Protein AF-A0A257AEN6-F1 (afdb_monomer)

pLDDT: mean 89.18, std 10.15, range [36.66, 98.56]

Radius of gyration: 21.43 Å; Cα contacts (8 Å, |Δi|>4): 193; chains: 1; bounding box: 44×47×56 Å

Nearest PDB structures (foldseek):
  4lrl-assembly3_C  TM=7.495E-01  e=7.485E-06  Enterococcus faecalis V583
  4lrl-assembly2_B  TM=6.881E-01  e=4.004E-06  Enterococcus faecalis V583
  2o6i-assembly1_A  TM=6.839E-01  e=7.886E-06  Enterococcus faecalis V583
  3irh-assembly2_A  TM=7.123E-01  e=1.399E-05  Enterococcus faecalis V583
  2hek-assembly1_A  TM=7.096E-01  e=9.139E-05  Aquifex aeolicus

Foldseek 3Di:
DCPPPDDPVRVVCLCVLHFLNVCCNDPLLHPVLVVCLVVVCVVVVPDQDDQPVVQLVVQWDRDPSHTDGHPSNPVSSVSSNSSVVVCCVPPVVPPLVLQLVQLQVVLVLVCVVVVVDDPVRVVPDDPVRSLVSQCPDDDSSVVSSVCVVVVVTADDPDDDDPVNDDPVRVVVLVCCVPPNSVVQQVVQCVVCVVVVHHRNNGHDDRDDDDDD

Structure (mmCIF, N/CA/C/O backbone):
data_AF-A0A257AEN6-F1
#
_entry.id   AF-A0A257AEN6-F1
#
loop_
_atom_site.group_PDB
_atom_site.id
_atom_site.type_symbol
_atom_site.label_atom_id
_atom_site.label_alt_id
_atom_site.label_comp_id
_atom_site.label_asym_id
_atom_site.label_entity_id
_atom_site.label_seq_id
_atom_site.pdbx_PDB_ins_code
_atom_site.Cartn_x
_atom_site.Cartn_y
_atom_site.Cartn_z
_atom_site.occupancy
_atom_site.B_iso_or_equiv
_atom_site.auth_seq_id
_atom_site.auth_comp_id
_atom_site.auth_asym_id
_atom_site.auth_atom_id
_atom_site.pdbx_PDB_model_num
ATOM 1 N N . MET A 1 1 ? -21.821 24.662 14.861 1.00 40.53 1 MET A N 1
ATOM 2 C CA . MET A 1 1 ? -20.968 23.807 15.704 1.00 40.53 1 MET A CA 1
ATOM 3 C C . MET A 1 1 ? -19.570 24.357 15.527 1.00 40.53 1 MET A C 1
ATOM 5 O O . MET A 1 1 ? -19.043 24.288 14.426 1.00 40.53 1 MET A O 1
ATOM 9 N N . ASP A 1 2 ? -19.091 25.084 16.527 1.00 36.66 2 ASP A N 1
ATOM 10 C CA . ASP A 1 2 ? -17.807 25.775 16.475 1.00 36.66 2 ASP A CA 1
ATOM 11 C C . ASP A 1 2 ? -16.702 24.713 16.589 1.00 36.66 2 ASP A C 1
ATOM 13 O O . ASP A 1 2 ? -16.485 24.153 17.659 1.00 36.66 2 ASP A O 1
ATOM 17 N N . LEU A 1 3 ? -16.074 24.342 15.470 1.00 47.28 3 LEU A N 1
ATOM 18 C CA . LEU A 1 3 ? -14.933 23.409 15.453 1.00 47.28 3 LEU A CA 1
ATOM 19 C C . LEU A 1 3 ? -13.620 24.109 15.883 1.00 47.28 3 LEU A C 1
ATOM 21 O O . LEU A 1 3 ? -12.541 23.540 15.748 1.00 47.28 3 LEU A O 1
ATOM 25 N N . GLY A 1 4 ? -13.699 25.341 16.401 1.00 52.12 4 GLY A N 1
ATOM 26 C CA . GLY A 1 4 ? -12.591 26.277 16.628 1.00 52.12 4 GLY A CA 1
ATOM 27 C C . GLY A 1 4 ? -11.613 25.981 17.774 1.00 52.12 4 GLY A C 1
ATOM 28 O O . GLY A 1 4 ? -10.922 26.902 18.197 1.00 52.12 4 GLY A O 1
ATOM 29 N N . ASN A 1 5 ? -11.514 24.744 18.272 1.00 70.94 5 ASN A N 1
ATOM 30 C CA . ASN A 1 5 ? -10.696 24.413 19.454 1.00 70.94 5 ASN A CA 1
ATOM 31 C C . ASN A 1 5 ? -9.411 23.617 19.177 1.00 70.94 5 ASN A C 1
ATOM 33 O O . ASN A 1 5 ? -8.694 23.317 20.126 1.00 70.94 5 ASN A O 1
ATOM 37 N N . PHE A 1 6 ? -9.098 23.273 17.925 1.00 81.12 6 PHE A N 1
ATOM 38 C CA . PHE A 1 6 ? -7.861 22.557 17.598 1.00 81.12 6 PHE A CA 1
ATOM 39 C C . PHE A 1 6 ? -6.956 23.399 16.701 1.00 81.12 6 PHE A C 1
ATOM 41 O O . PHE A 1 6 ? -7.355 23.869 15.636 1.00 81.12 6 PHE A O 1
ATOM 48 N N . SER A 1 7 ? -5.702 23.555 17.108 1.00 89.12 7 SER A N 1
ATOM 49 C CA . SER A 1 7 ? -4.629 24.061 16.261 1.00 89.12 7 SER A CA 1
ATOM 50 C C . SER A 1 7 ? -4.213 23.018 15.219 1.00 89.12 7 SER A C 1
ATOM 52 O O . SER A 1 7 ? -4.341 21.811 15.430 1.00 89.12 7 SER A O 1
ATOM 54 N N . ASN A 1 8 ? -3.602 23.463 14.114 1.00 90.19 8 ASN A N 1
ATOM 55 C CA . ASN A 1 8 ? -3.044 22.555 13.100 1.00 90.19 8 ASN A CA 1
ATOM 56 C C . ASN A 1 8 ? -2.091 21.511 13.706 1.00 90.19 8 ASN A C 1
ATOM 58 O O . ASN A 1 8 ? -2.043 20.375 13.245 1.00 90.19 8 ASN A O 1
ATOM 62 N N . ARG A 1 9 ? -1.333 21.883 14.747 1.00 90.00 9 ARG A N 1
ATOM 63 C CA . ARG A 1 9 ? -0.418 20.959 15.432 1.00 90.00 9 ARG A CA 1
ATOM 64 C C . ARG A 1 9 ? -1.170 19.868 16.186 1.00 90.00 9 ARG A C 1
ATOM 66 O O . ARG A 1 9 ? -0.760 18.715 16.112 1.00 90.00 9 ARG A O 1
ATOM 73 N N . GLU A 1 10 ? -2.256 20.217 16.868 1.00 88.31 10 GLU A N 1
ATOM 74 C CA . GLU A 1 10 ? -3.086 19.245 17.587 1.00 88.31 10 GLU A CA 1
ATOM 75 C C . GLU A 1 10 ? -3.774 18.288 16.617 1.00 88.31 10 GLU A C 1
ATOM 77 O O . GLU A 1 10 ? -3.727 17.080 16.831 1.00 88.31 10 GLU A O 1
ATOM 82 N N . VAL A 1 11 ? -4.310 18.795 15.502 1.00 89.69 11 VAL A N 1
ATOM 83 C CA . VAL A 1 11 ? -4.891 17.943 14.452 1.00 89.69 11 VAL A CA 1
ATOM 84 C C . VAL A 1 11 ? -3.852 16.960 13.912 1.00 89.69 11 VAL A C 1
ATOM 86 O O . VAL A 1 11 ? -4.116 15.762 13.848 1.00 89.69 11 VAL A O 1
ATOM 89 N N . ILE A 1 12 ? -2.649 17.437 13.572 1.00 90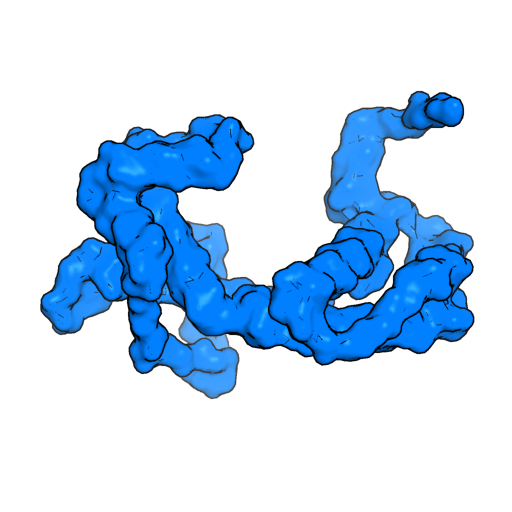.88 12 ILE A N 1
ATOM 90 C CA . ILE A 1 12 ? -1.567 16.576 13.069 1.00 90.88 12 ILE A CA 1
ATOM 91 C C . ILE A 1 12 ? -1.173 15.514 14.104 1.00 90.88 12 ILE A C 1
ATOM 93 O O . ILE A 1 12 ? -0.955 14.363 13.732 1.00 90.88 12 ILE A O 1
ATOM 97 N N . SER A 1 13 ? -1.091 15.878 15.385 1.00 89.88 13 SER A N 1
ATOM 98 C CA . SER A 1 13 ? -0.762 14.946 16.471 1.00 89.88 13 SER A CA 1
ATOM 99 C C . SER A 1 13 ? -1.829 13.849 16.600 1.00 89.88 13 SER A C 1
ATOM 101 O O . SER A 1 13 ? -1.506 12.661 16.573 1.00 89.88 13 SER A O 1
ATOM 103 N N . ILE A 1 14 ? -3.112 14.222 16.598 1.00 89.25 14 ILE A N 1
ATOM 104 C CA . ILE A 1 14 ? -4.232 13.270 16.661 1.00 89.25 14 ILE A CA 1
ATOM 105 C C . ILE A 1 14 ? -4.228 12.329 15.445 1.00 89.25 14 ILE A C 1
ATOM 107 O O . ILE A 1 14 ? -4.340 11.116 15.614 1.00 89.25 14 ILE A O 1
ATOM 111 N N . VAL A 1 15 ? -4.034 12.855 14.228 1.00 88.62 15 VAL A N 1
ATOM 112 C CA . VAL A 1 15 ? -3.951 12.047 12.991 1.00 88.62 15 VAL A CA 1
ATOM 113 C C . VAL A 1 15 ? -2.778 11.064 13.032 1.00 88.62 15 VAL A C 1
ATOM 115 O O . VAL A 1 15 ? -2.891 9.944 12.541 1.00 88.62 15 VAL A O 1
ATOM 118 N N . ARG A 1 16 ? -1.662 11.436 13.667 1.00 87.81 16 ARG A N 1
ATOM 119 C CA . ARG A 1 16 ? -0.517 10.537 13.894 1.00 87.81 16 ARG A CA 1
ATOM 120 C C . ARG A 1 16 ? -0.763 9.483 14.975 1.00 87.81 16 ARG A C 1
ATOM 122 O O . ARG A 1 16 ? 0.110 8.655 15.222 1.00 87.81 16 ARG A O 1
ATOM 129 N N . GLY A 1 17 ? -1.933 9.480 15.611 1.00 87.25 17 GLY A N 1
ATOM 130 C CA . GLY A 1 17 ? -2.267 8.538 16.675 1.00 87.25 17 GLY A CA 1
ATOM 131 C C . GLY A 1 17 ? -1.741 8.929 18.053 1.00 87.25 17 GLY A C 1
ATOM 132 O O . GLY A 1 17 ? -1.687 8.081 18.952 1.00 87.25 17 GLY A O 1
ATOM 133 N N . GLU A 1 18 ? -1.325 10.183 18.215 1.00 86.94 18 GLU A N 1
ATOM 134 C CA . GLU A 1 18 ? -0.783 10.734 19.453 1.00 86.94 18 GLU A CA 1
ATOM 135 C C . GLU A 1 18 ? -1.881 11.407 20.296 1.00 86.94 18 GLU A C 1
ATOM 137 O O . GLU A 1 18 ? -2.964 11.753 19.816 1.00 86.94 18 GLU A O 1
ATOM 142 N N . GLY A 1 19 ? -1.593 11.604 21.584 1.00 83.19 19 GLY A N 1
ATOM 143 C CA . GLY A 1 19 ? -2.529 12.214 22.528 1.00 83.19 19 GLY A CA 1
ATOM 144 C C . GLY A 1 19 ? -3.703 11.307 22.911 1.00 83.19 19 GLY A C 1
ATOM 145 O O . GLY A 1 19 ? -3.756 10.127 22.561 1.00 83.19 19 GLY A O 1
ATOM 146 N N . GLU A 1 20 ? -4.645 11.869 23.669 1.00 82.06 20 GLU A N 1
ATOM 147 C CA . GLU A 1 20 ? -5.778 11.118 24.229 1.00 82.06 20 GLU A CA 1
ATOM 148 C C . GLU A 1 20 ? -6.723 10.601 23.134 1.00 82.06 20 GLU A C 1
ATOM 150 O O . GLU A 1 20 ? -7.181 9.462 23.192 1.00 82.06 20 GLU A O 1
ATOM 155 N N . LEU A 1 21 ? -6.968 11.416 22.102 1.00 83.62 21 LEU A N 1
ATOM 156 C CA . LEU A 1 21 ? -7.904 11.110 21.015 1.00 83.62 21 LEU A CA 1
ATOM 157 C C . LEU A 1 21 ? -7.258 10.374 19.837 1.00 83.62 21 LEU A C 1
ATOM 159 O O . LEU A 1 21 ? -7.970 9.776 19.033 1.00 83.62 21 LEU A O 1
ATOM 163 N N . GLY A 1 22 ? -5.926 10.367 19.728 1.00 86.50 22 GLY A N 1
ATOM 164 C CA . GLY A 1 22 ? -5.238 9.742 18.598 1.00 86.50 22 GLY A CA 1
ATOM 165 C C . GLY A 1 22 ? -5.526 8.246 18.467 1.00 86.50 22 GLY A C 1
ATOM 166 O O . GLY A 1 22 ? -5.576 7.720 17.358 1.00 86.50 22 GLY A O 1
ATOM 167 N N . LYS A 1 23 ? -5.817 7.556 19.577 1.00 87.88 23 LYS A N 1
ATOM 168 C CA . LYS A 1 23 ? -6.176 6.127 19.568 1.00 87.88 23 LYS A CA 1
ATOM 169 C C . LYS A 1 23 ? -7.520 5.817 18.912 1.00 87.88 23 LYS A C 1
ATOM 171 O O . LYS A 1 23 ? -7.724 4.675 18.513 1.00 87.88 23 LYS A O 1
ATOM 176 N N . ILE A 1 24 ? -8.386 6.817 18.741 1.00 86.62 24 ILE A N 1
ATOM 177 C CA . ILE A 1 24 ? -9.613 6.680 17.946 1.00 86.62 24 ILE A CA 1
ATOM 178 C C . ILE A 1 24 ? -9.268 6.496 16.463 1.00 86.62 24 ILE A C 1
ATOM 180 O O . ILE A 1 24 ? -9.962 5.755 15.777 1.00 86.62 24 ILE A O 1
ATOM 184 N N . ILE A 1 25 ? -8.198 7.145 15.983 1.00 87.69 25 ILE A N 1
ATOM 185 C CA . ILE A 1 25 ? -7.762 7.118 14.577 1.00 87.69 25 ILE A CA 1
ATOM 186 C C . ILE A 1 25 ? -6.719 6.026 14.324 1.00 87.69 25 ILE A C 1
ATOM 188 O O . ILE A 1 25 ? -6.736 5.413 13.267 1.00 87.69 25 ILE A O 1
ATOM 192 N N . SER A 1 26 ? -5.817 5.785 15.280 1.00 86.44 26 SER A N 1
ATOM 193 C CA . SER A 1 26 ? -4.704 4.842 15.133 1.00 86.44 26 SER A CA 1
ATOM 194 C C . SER A 1 26 ? -4.542 3.962 16.375 1.00 86.44 26 SER A C 1
ATOM 196 O O . SER A 1 26 ? -3.880 4.311 17.363 1.00 86.44 26 SER A O 1
ATOM 198 N N . SER A 1 27 ? -5.183 2.796 16.333 1.00 86.25 27 SER A N 1
ATOM 199 C CA . SER A 1 27 ? -5.085 1.725 17.331 1.00 86.25 27 SER A CA 1
ATOM 200 C C . SER A 1 27 ? -5.637 0.406 16.773 1.00 86.25 27 SER A C 1
ATOM 202 O O . SER A 1 27 ? -6.394 0.422 15.807 1.00 86.25 27 SER A O 1
ATOM 204 N N . PRO A 1 28 ? -5.345 -0.768 17.362 1.00 84.12 28 PRO A N 1
ATOM 205 C CA . PRO A 1 28 ? -5.880 -2.039 16.855 1.00 84.12 28 PRO A CA 1
ATOM 206 C C . PRO A 1 28 ? -7.408 -2.066 16.648 1.00 84.12 28 PRO A C 1
ATOM 208 O O . PRO A 1 28 ? -7.886 -2.843 15.822 1.00 84.12 28 PRO A O 1
ATOM 211 N N . LEU A 1 29 ? -8.145 -1.207 17.365 1.00 86.81 29 LEU A N 1
ATOM 212 C CA . LEU A 1 29 ? -9.579 -0.963 17.235 1.00 86.81 29 LEU A CA 1
ATOM 213 C C . LEU A 1 29 ? -9.816 0.535 16.957 1.00 86.81 29 LEU A C 1
ATOM 215 O O . LEU A 1 29 ? -10.232 1.272 17.848 1.00 86.81 29 LEU A O 1
ATOM 219 N N . ASP A 1 30 ? -9.510 0.994 15.745 1.00 89.44 30 ASP A N 1
ATOM 220 C CA . ASP A 1 30 ? -9.729 2.381 15.315 1.00 89.44 30 ASP A CA 1
ATOM 221 C C . ASP A 1 30 ? -10.823 2.506 14.248 1.00 89.44 30 ASP A C 1
ATOM 223 O O . ASP A 1 30 ? -11.284 1.521 13.662 1.00 89.44 30 ASP A O 1
ATOM 227 N N . VAL A 1 31 ? -11.274 3.743 14.033 1.00 88.62 31 VAL A N 1
ATOM 228 C CA . VAL A 1 31 ? -12.355 4.049 13.088 1.00 88.62 31 VAL A CA 1
ATOM 229 C C . VAL A 1 31 ? -11.928 3.909 11.627 1.00 88.62 31 VAL A C 1
ATOM 231 O O . VAL A 1 31 ? -12.774 3.616 10.789 1.00 88.62 31 VAL A O 1
ATOM 234 N N . ASP A 1 32 ? -10.636 4.073 11.329 1.00 90.38 32 ASP A N 1
ATOM 235 C CA . ASP A 1 32 ? -10.079 3.894 9.983 1.00 90.38 32 ASP A CA 1
ATOM 236 C C . ASP A 1 32 ? -10.215 2.430 9.539 1.00 90.38 32 ASP A C 1
ATOM 238 O O . ASP A 1 32 ? -10.842 2.125 8.523 1.00 90.38 32 ASP A O 1
ATOM 242 N N . ARG A 1 33 ? -9.748 1.496 10.378 1.00 89.06 33 ARG A N 1
ATOM 243 C CA . ARG A 1 33 ? -9.897 0.048 10.163 1.00 89.06 33 ARG A CA 1
ATOM 244 C C . ARG A 1 33 ? -11.346 -0.380 10.115 1.00 89.06 33 ARG A C 1
ATOM 246 O O . ARG A 1 33 ? -11.714 -1.211 9.289 1.00 89.06 33 ARG A O 1
ATOM 253 N N . ALA A 1 34 ? -12.163 0.169 11.002 1.00 90.44 34 ALA A N 1
ATOM 254 C CA . ALA A 1 34 ? -13.584 -0.123 11.039 1.00 90.44 34 ALA A CA 1
ATOM 255 C C . ALA A 1 34 ? -14.291 0.263 9.726 1.00 90.44 34 ALA A C 1
ATOM 257 O O . ALA A 1 34 ? -15.080 -0.535 9.216 1.00 90.44 34 ALA A O 1
ATOM 258 N N . ASP A 1 35 ? -13.972 1.429 9.151 1.00 92.31 35 ASP A N 1
ATOM 259 C CA . ASP A 1 35 ? -14.519 1.860 7.861 1.00 92.31 35 ASP A CA 1
ATOM 260 C C . ASP A 1 35 ? -14.005 0.992 6.712 1.00 92.31 35 ASP A C 1
ATOM 262 O O . ASP A 1 35 ? -14.813 0.372 6.011 1.00 92.31 35 ASP A O 1
ATOM 266 N N . TYR A 1 36 ? -12.680 0.902 6.531 1.00 91.88 36 TYR A N 1
ATOM 267 C CA . TYR A 1 36 ? -12.148 0.247 5.339 1.00 91.88 36 TYR A CA 1
ATOM 268 C C . TYR A 1 36 ? -12.461 -1.252 5.328 1.00 91.88 36 TYR A C 1
ATOM 270 O O . TYR A 1 36 ? -12.730 -1.800 4.267 1.00 91.88 36 TYR A O 1
ATOM 278 N N . LEU A 1 37 ? -12.508 -1.941 6.478 1.00 91.75 37 LEU A N 1
ATOM 279 C CA . LEU A 1 37 ? -12.822 -3.377 6.498 1.00 91.75 37 LEU A CA 1
ATOM 280 C C . LEU A 1 37 ? -14.251 -3.651 6.029 1.00 91.75 37 LEU A C 1
ATOM 282 O O . LEU A 1 37 ? -14.476 -4.591 5.267 1.00 91.75 37 LEU A O 1
ATOM 286 N N . VAL A 1 38 ? -15.214 -2.829 6.455 1.00 91.12 38 VAL A N 1
ATOM 287 C CA . VAL A 1 38 ? -16.611 -2.956 6.015 1.00 91.12 38 VAL A CA 1
ATOM 288 C C . VAL A 1 38 ? -16.751 -2.550 4.552 1.00 91.12 38 VAL A C 1
ATOM 290 O O . VAL A 1 38 ? -17.388 -3.261 3.771 1.00 91.12 38 VAL A O 1
ATOM 293 N N . ARG A 1 39 ? -16.131 -1.432 4.168 1.00 92.69 39 ARG A N 1
ATOM 294 C CA . ARG A 1 39 ? -16.144 -0.910 2.800 1.00 92.69 39 ARG A CA 1
ATOM 295 C C . ARG A 1 39 ? -15.540 -1.914 1.824 1.00 92.69 39 ARG A C 1
ATOM 297 O O . ARG A 1 3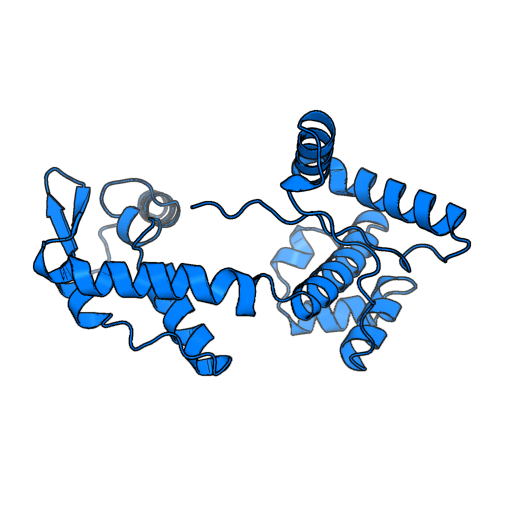9 ? -16.201 -2.311 0.869 1.00 92.69 39 ARG A O 1
ATOM 304 N N . ASP A 1 40 ? -14.324 -2.368 2.078 1.00 93.69 40 ASP A N 1
ATOM 305 C CA . ASP A 1 40 ? -13.607 -3.274 1.189 1.00 93.69 40 ASP A CA 1
ATOM 306 C C . ASP A 1 40 ? -14.302 -4.632 1.121 1.00 93.69 40 ASP A C 1
ATOM 308 O O . ASP A 1 40 ? -14.452 -5.177 0.031 1.00 93.69 40 ASP A O 1
ATOM 312 N N . SER A 1 41 ? -14.799 -5.163 2.245 1.00 91.75 41 SER A N 1
ATOM 313 C CA . SER A 1 41 ? -15.623 -6.381 2.257 1.00 91.75 41 SER A CA 1
ATOM 314 C C . SER A 1 41 ? -16.846 -6.239 1.343 1.00 91.75 41 SER A C 1
ATOM 316 O O . SER A 1 41 ? -17.118 -7.126 0.532 1.00 91.75 41 SER A O 1
ATOM 318 N N . HIS A 1 42 ? -17.537 -5.096 1.402 1.00 91.50 42 HIS A N 1
ATOM 319 C CA . HIS A 1 42 ? -18.687 -4.810 0.549 1.00 91.50 42 HIS A CA 1
ATOM 320 C C . HIS A 1 42 ? -18.317 -4.735 -0.942 1.00 91.50 42 HIS A C 1
ATOM 322 O O . HIS A 1 42 ? -18.946 -5.405 -1.759 1.00 91.50 42 HIS A O 1
ATOM 328 N N . TYR A 1 43 ? -17.288 -3.961 -1.306 1.00 94.12 43 TYR A N 1
ATOM 329 C CA . TYR A 1 43 ? -16.911 -3.745 -2.711 1.00 94.12 43 TYR A CA 1
ATOM 330 C C . TYR A 1 43 ? -16.183 -4.936 -3.348 1.00 94.12 43 TYR A C 1
ATOM 332 O O . TYR A 1 43 ? -16.274 -5.134 -4.558 1.00 94.12 43 TYR A O 1
ATOM 340 N N . THR A 1 44 ? -15.479 -5.746 -2.556 1.00 91.62 44 THR A N 1
ATOM 341 C CA . THR A 1 44 ? -14.823 -6.976 -3.039 1.00 91.62 44 THR A CA 1
ATOM 342 C C . THR A 1 44 ? -15.747 -8.191 -3.007 1.00 91.62 44 THR A C 1
ATOM 344 O O . THR A 1 44 ? -15.450 -9.203 -3.642 1.00 91.62 44 THR A O 1
ATOM 347 N N . GLY A 1 45 ? -16.866 -8.104 -2.282 1.00 89.81 45 GLY A N 1
ATOM 348 C CA . GLY A 1 45 ? -17.830 -9.189 -2.119 1.00 89.81 45 GLY A CA 1
ATOM 349 C C . GLY A 1 45 ? -17.361 -10.306 -1.188 1.00 89.81 45 GLY A C 1
ATOM 350 O O . GLY A 1 45 ? -18.005 -11.356 -1.137 1.00 89.81 45 GLY A O 1
ATOM 351 N N . VAL A 1 46 ? -16.258 -10.123 -0.454 1.00 86.94 46 VAL A N 1
ATOM 352 C CA . VAL A 1 46 ? -15.795 -11.151 0.478 1.00 86.94 46 VAL A CA 1
ATOM 353 C C . VAL A 1 46 ? -16.489 -10.992 1.825 1.00 86.94 46 VAL A C 1
ATOM 355 O O . VAL A 1 46 ? -16.328 -9.983 2.507 1.00 86.94 46 VAL A O 1
ATOM 358 N N . ALA A 1 47 ? -17.267 -12.004 2.209 1.00 77.06 47 ALA A N 1
ATOM 359 C CA . ALA A 1 47 ? -18.057 -12.009 3.434 1.00 77.06 47 ALA A CA 1
ATOM 360 C C . ALA A 1 47 ? -17.293 -12.645 4.608 1.00 77.06 47 ALA A C 1
ATOM 362 O O . ALA A 1 47 ? -16.877 -13.798 4.524 1.00 77.06 47 ALA A O 1
ATOM 363 N N . TYR A 1 48 ? -17.195 -11.933 5.735 1.00 75.50 48 TYR A N 1
ATOM 364 C CA . TYR A 1 48 ? -16.592 -12.445 6.983 1.00 75.50 48 TYR A CA 1
ATOM 365 C C . TYR A 1 48 ? -17.495 -12.245 8.209 1.00 75.50 48 TYR A C 1
ATOM 367 O O . TYR A 1 48 ? -17.053 -12.378 9.348 1.00 75.50 48 TYR A O 1
ATOM 375 N N . GLY A 1 49 ? -18.771 -11.939 7.966 1.00 70.44 49 GLY A N 1
ATOM 376 C CA . GLY A 1 49 ? -19.754 -11.590 8.988 1.00 70.44 49 GLY A CA 1
ATOM 377 C C . GLY A 1 49 ? -20.106 -10.104 8.984 1.00 70.44 49 GLY A C 1
ATOM 378 O O . GLY A 1 49 ? -19.501 -9.298 8.281 1.00 70.44 49 GLY A O 1
ATOM 379 N N . VAL A 1 50 ? -21.132 -9.755 9.760 1.00 77.56 50 VAL A N 1
ATOM 380 C CA . VAL A 1 50 ? -21.574 -8.369 9.939 1.00 77.56 50 VAL A CA 1
ATOM 381 C C . VAL A 1 50 ? -20.798 -7.772 11.104 1.00 77.56 50 VAL A C 1
ATOM 383 O O . VAL A 1 50 ? -20.916 -8.244 12.234 1.00 77.56 50 VAL A O 1
ATOM 386 N N . ILE A 1 51 ? -20.003 -6.740 10.827 1.00 84.06 51 ILE A N 1
ATOM 387 C CA . ILE A 1 51 ? -19.329 -5.965 11.866 1.00 84.06 51 ILE A CA 1
ATOM 388 C C . ILE A 1 51 ? -20.347 -4.971 12.429 1.00 84.06 51 ILE A C 1
ATOM 390 O O . ILE A 1 51 ? -20.802 -4.074 11.721 1.00 84.06 51 ILE A O 1
ATOM 394 N N . ASP A 1 52 ? -20.715 -5.135 13.699 1.00 87.94 52 ASP A N 1
ATOM 395 C CA . ASP A 1 52 ? -21.602 -4.207 14.407 1.00 87.94 52 ASP A CA 1
ATOM 396 C C . ASP A 1 52 ? -20.825 -2.943 14.810 1.00 87.94 52 ASP A C 1
ATOM 398 O O . ASP A 1 52 ? -20.348 -2.791 15.939 1.00 87.94 52 ASP A O 1
ATOM 402 N N . LEU A 1 53 ? -20.635 -2.061 13.824 1.00 89.00 53 LEU A N 1
ATOM 403 C CA . LEU A 1 53 ? -19.914 -0.800 13.981 1.00 89.00 53 LEU A CA 1
ATOM 404 C C . LEU A 1 53 ? -20.580 0.121 15.000 1.00 89.00 53 LEU A C 1
ATOM 406 O O . LEU A 1 53 ? -19.888 0.771 15.779 1.00 89.00 53 LEU A O 1
ATOM 410 N N . GLU A 1 54 ? -21.911 0.166 15.018 1.00 90.50 54 GLU A N 1
ATOM 411 C CA . GLU A 1 54 ? -22.656 1.023 15.937 1.00 90.50 54 GLU A CA 1
ATOM 412 C C . GLU A 1 54 ? -22.396 0.611 17.386 1.00 90.50 54 GLU A C 1
ATOM 414 O O . GLU A 1 54 ? -22.032 1.448 18.216 1.00 90.50 54 GLU A O 1
ATOM 419 N N . ARG A 1 55 ? -22.480 -0.690 17.682 1.00 90.56 55 ARG A N 1
ATOM 420 C CA . ARG A 1 55 ? -22.167 -1.209 19.013 1.00 90.56 55 ARG A CA 1
ATOM 421 C C . ARG A 1 55 ? -20.710 -0.999 19.390 1.00 90.56 55 ARG A C 1
ATOM 423 O O . ARG A 1 55 ? -20.441 -0.712 20.556 1.00 90.56 55 ARG A O 1
ATOM 430 N N . LEU A 1 56 ? -19.776 -1.140 18.447 1.00 90.69 56 LEU A N 1
ATOM 431 C CA . LEU A 1 56 ? -18.362 -0.859 18.700 1.00 90.69 56 LEU A CA 1
ATOM 432 C C . LEU A 1 56 ? -18.166 0.609 19.103 1.00 90.69 56 LEU A C 1
ATOM 434 O O . LEU A 1 56 ? -17.591 0.875 20.156 1.00 90.69 56 LEU A O 1
ATOM 438 N N . ILE A 1 57 ? -18.714 1.542 18.316 1.00 91.19 57 ILE A N 1
ATOM 439 C CA . ILE A 1 57 ? -18.609 2.988 18.553 1.00 91.19 57 ILE A CA 1
ATOM 440 C C . ILE A 1 57 ? -19.238 3.372 19.896 1.00 91.19 57 ILE A C 1
ATOM 442 O O . ILE A 1 57 ? -18.609 4.067 20.690 1.00 91.19 57 ILE A O 1
ATOM 446 N N . GLN A 1 58 ? -20.445 2.877 20.187 1.00 92.44 58 GLN A N 1
ATOM 447 C CA . GLN A 1 58 ? -21.147 3.145 21.449 1.00 92.44 58 GLN A CA 1
ATOM 448 C C . GLN A 1 58 ? -20.459 2.533 22.677 1.00 92.44 58 GLN A C 1
ATOM 450 O O . GLN A 1 58 ? -20.785 2.898 23.805 1.00 92.44 58 GLN A O 1
ATOM 455 N N . SER A 1 59 ? -19.537 1.588 22.476 1.00 92.75 59 SER A N 1
ATOM 456 C CA . SER A 1 59 ? -18.820 0.918 23.562 1.00 92.75 59 SER A CA 1
ATOM 457 C C . SER A 1 59 ? -17.463 1.546 23.879 1.00 92.75 59 SER A C 1
ATOM 459 O O . SER A 1 59 ? -16.843 1.112 24.853 1.00 92.75 59 SER A O 1
ATOM 461 N N . PHE A 1 60 ? -16.991 2.522 23.093 1.00 90.94 60 PHE A N 1
ATOM 462 C CA . PHE A 1 60 ? -15.784 3.277 23.421 1.00 90.94 60 PHE A CA 1
ATOM 463 C C . PHE A 1 60 ? -16.046 4.278 24.546 1.00 90.94 60 PHE A C 1
ATOM 465 O O . PHE A 1 60 ? -17.028 5.017 24.539 1.00 90.94 60 PHE A O 1
ATOM 472 N N . GLU A 1 61 ? -15.119 4.333 25.493 1.00 90.62 61 GLU A N 1
ATOM 473 C CA . GLU A 1 61 ? -15.149 5.237 26.637 1.00 90.62 61 GLU A CA 1
ATOM 474 C C . GLU A 1 61 ? -13.777 5.897 26.816 1.00 90.62 61 GLU A C 1
ATOM 476 O O . GLU A 1 61 ? -12.763 5.416 26.307 1.00 90.62 61 GLU A O 1
ATOM 481 N N . ILE A 1 62 ? -13.730 7.002 27.562 1.00 89.19 62 ILE A N 1
ATOM 482 C CA . ILE A 1 62 ? -12.473 7.621 27.988 1.00 89.19 62 ILE A CA 1
ATOM 483 C C . ILE A 1 62 ? -12.286 7.333 29.474 1.00 89.19 62 ILE A C 1
ATOM 485 O O . ILE A 1 62 ? -13.104 7.733 30.300 1.00 89.19 62 ILE A O 1
ATOM 489 N N . SER A 1 63 ? -11.186 6.669 29.818 1.00 89.75 63 SER A N 1
ATOM 490 C CA . SER A 1 63 ? -10.802 6.386 31.200 1.00 89.75 63 SER A CA 1
ATOM 491 C C . SER A 1 63 ? -9.336 6.742 31.414 1.00 89.75 63 SER A C 1
ATOM 493 O O . SER A 1 63 ? -8.464 6.284 30.677 1.00 89.75 63 SER A O 1
ATOM 495 N N . ASN A 1 64 ? -9.056 7.588 32.412 1.00 87.69 64 ASN A N 1
ATOM 496 C CA . ASN A 1 64 ? -7.708 8.076 32.735 1.00 87.69 64 ASN A CA 1
ATOM 497 C C . ASN A 1 64 ? -6.945 8.644 31.518 1.00 87.69 64 ASN A C 1
ATOM 499 O O . ASN A 1 64 ? -5.779 8.309 31.302 1.00 87.69 64 ASN A O 1
ATOM 503 N N . GLY A 1 65 ? -7.621 9.457 30.695 1.00 83.56 65 GLY A N 1
ATOM 504 C CA . GLY A 1 65 ? -7.033 10.073 29.495 1.00 83.56 65 GLY A CA 1
ATOM 505 C C . GLY A 1 65 ? -6.741 9.088 28.354 1.00 83.56 65 GLY A C 1
ATOM 506 O O . GLY A 1 65 ? -5.954 9.387 27.459 1.00 83.56 65 GLY A O 1
ATOM 507 N N . LYS A 1 66 ? -7.328 7.884 28.382 1.00 84.19 66 LYS A N 1
ATOM 508 C CA . LYS A 1 66 ? -7.144 6.852 27.353 1.00 84.19 66 LYS A CA 1
ATOM 509 C C . LYS A 1 66 ? -8.482 6.372 26.816 1.00 84.19 66 LYS A C 1
ATOM 511 O O . LYS A 1 66 ? -9.426 6.183 27.580 1.00 84.19 66 LYS A O 1
ATOM 516 N N . VAL A 1 67 ? -8.520 6.110 25.514 1.00 87.50 67 VAL A N 1
ATOM 517 C CA . VAL A 1 67 ? -9.629 5.401 24.870 1.00 87.50 67 VAL A CA 1
ATOM 518 C C . VAL A 1 67 ? -9.611 3.948 25.334 1.00 87.50 67 VAL A C 1
ATOM 520 O O . VAL A 1 67 ? -8.601 3.256 25.192 1.00 87.50 67 VAL A O 1
ATOM 523 N N . VAL A 1 68 ? -10.723 3.499 25.904 1.00 90.06 68 VAL A N 1
ATOM 524 C CA . VAL A 1 68 ? -10.945 2.127 26.369 1.00 90.06 68 VAL A CA 1
ATOM 525 C C . VAL A 1 68 ? -12.236 1.578 25.768 1.00 90.06 68 VAL A C 1
ATOM 527 O O . VAL A 1 68 ? -13.077 2.331 25.284 1.00 90.06 68 VAL A O 1
ATOM 530 N N . LEU A 1 69 ? -12.389 0.256 25.792 1.00 92.06 69 LEU A N 1
ATOM 531 C CA . LEU A 1 69 ? -13.589 -0.429 25.324 1.00 92.06 69 LEU A CA 1
ATOM 532 C C . LEU A 1 69 ? -14.317 -1.048 26.519 1.00 92.06 69 LEU A C 1
ATOM 534 O O . LEU A 1 69 ? -13.715 -1.799 27.287 1.00 92.06 69 LEU A O 1
ATOM 538 N N . SER A 1 70 ? -15.607 -0.757 26.661 1.00 94.00 70 SER A N 1
ATOM 539 C CA . SER A 1 70 ? -16.457 -1.400 27.664 1.00 94.00 70 SER A CA 1
ATOM 540 C C . SER A 1 70 ? -16.748 -2.864 27.310 1.00 94.00 70 SER A C 1
ATOM 542 O O . SER A 1 70 ? -16.686 -3.279 26.148 1.00 94.00 70 SER A O 1
ATOM 544 N N . GLU A 1 71 ? -17.151 -3.663 28.302 1.00 93.12 71 GLU A N 1
ATOM 545 C CA . GLU A 1 71 ? -17.468 -5.087 28.103 1.00 93.12 71 GLU A CA 1
ATOM 546 C C . GLU A 1 71 ? -18.559 -5.325 27.046 1.00 93.12 71 GLU A C 1
ATOM 548 O O . GLU A 1 71 ? -18.549 -6.329 26.331 1.00 93.12 71 GLU A O 1
ATOM 553 N N . LYS A 1 72 ? -19.480 -4.366 26.886 1.00 91.06 72 LYS A N 1
ATOM 554 C CA . LYS A 1 72 ? -20.561 -4.430 25.893 1.00 91.06 72 LYS A CA 1
ATOM 555 C C . LYS A 1 72 ? -20.030 -4.496 24.459 1.00 91.06 72 LYS A C 1
ATOM 557 O O . LYS A 1 72 ? -20.709 -5.082 23.609 1.00 91.06 72 LYS A O 1
ATOM 562 N N . GLY A 1 73 ? -18.842 -3.941 24.214 1.00 91.62 73 GLY A N 1
ATOM 563 C CA . GLY A 1 73 ? -18.200 -3.851 22.904 1.00 91.62 73 GLY A CA 1
ATOM 564 C C . GLY A 1 73 ? -17.305 -5.028 22.547 1.00 91.62 73 GLY A C 1
ATOM 565 O O . GLY A 1 73 ? -16.927 -5.144 21.383 1.00 91.62 73 GLY A O 1
ATOM 566 N N . ILE A 1 74 ? -16.997 -5.921 23.498 1.00 92.88 74 ILE A N 1
ATOM 567 C CA . ILE A 1 74 ? -16.044 -7.027 23.291 1.00 92.88 74 ILE A CA 1
ATOM 568 C C . ILE A 1 74 ? -16.405 -7.832 22.043 1.00 92.88 74 ILE A C 1
ATOM 570 O O . ILE A 1 74 ? -15.550 -8.081 21.199 1.00 92.88 74 ILE A O 1
ATOM 574 N N . LYS A 1 75 ? -17.688 -8.174 21.862 1.00 91.81 75 LYS A N 1
ATOM 575 C CA . LYS A 1 75 ? -18.092 -9.006 20.723 1.00 91.81 75 LYS A CA 1
ATOM 576 C C . LYS A 1 75 ? -17.950 -8.304 19.370 1.00 91.81 75 LYS A C 1
ATOM 578 O O . LYS A 1 75 ? -17.594 -8.939 18.376 1.00 91.81 75 LYS A O 1
ATOM 583 N N . ALA A 1 76 ? -18.211 -6.999 19.334 1.00 90.81 76 ALA A N 1
ATOM 584 C CA . ALA A 1 76 ? -18.028 -6.194 18.131 1.00 90.81 76 ALA A CA 1
ATOM 585 C C . ALA A 1 76 ? -16.534 -6.060 17.791 1.00 90.81 76 ALA A C 1
ATOM 587 O O . ALA A 1 76 ? -16.148 -6.238 16.638 1.00 90.81 76 ALA A O 1
ATOM 588 N N . ALA A 1 77 ? -15.686 -5.860 18.806 1.00 91.81 77 ALA A N 1
ATOM 589 C CA . ALA A 1 77 ? -14.236 -5.821 18.647 1.00 91.81 77 ALA A CA 1
ATOM 590 C C . ALA A 1 77 ? -13.655 -7.159 18.161 1.00 91.81 77 ALA A C 1
ATOM 592 O O . ALA A 1 77 ? -12.859 -7.168 17.227 1.00 91.81 77 ALA A O 1
ATOM 593 N N . GLU A 1 78 ? -14.085 -8.295 18.722 1.00 92.12 78 GLU A N 1
ATOM 594 C CA . GLU A 1 78 ? -13.692 -9.628 18.235 1.00 92.12 78 GLU A CA 1
ATOM 595 C C . GLU A 1 78 ? -14.033 -9.816 16.753 1.00 92.12 78 GLU A C 1
ATOM 597 O O . GLU A 1 78 ? -13.216 -10.315 15.981 1.00 92.12 78 GLU A O 1
ATOM 602 N N . THR A 1 79 ? -15.234 -9.393 16.352 1.00 90.94 79 THR A N 1
ATOM 603 C CA . THR A 1 79 ? -15.699 -9.520 14.965 1.00 90.94 79 THR A CA 1
ATOM 604 C C . THR A 1 79 ? -14.867 -8.649 14.024 1.00 90.94 79 THR A C 1
ATOM 606 O O . THR A 1 79 ? -14.478 -9.114 12.954 1.00 90.94 79 THR A O 1
ATOM 609 N N . LEU A 1 80 ? 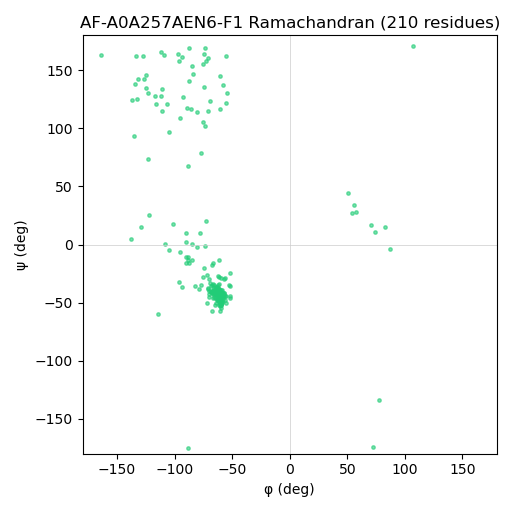-14.520 -7.424 14.436 1.00 90.69 80 LEU A N 1
ATOM 610 C CA . LEU A 1 80 ? -13.622 -6.544 13.683 1.00 90.69 80 LEU A CA 1
ATOM 611 C C . LEU A 1 80 ? -12.224 -7.162 13.523 1.00 90.69 80 LEU A C 1
ATOM 613 O O . LEU A 1 80 ? -11.681 -7.187 12.419 1.00 90.69 80 LEU A O 1
ATOM 617 N N . LEU A 1 81 ? -11.647 -7.691 14.607 1.00 90.81 81 LEU A N 1
ATOM 618 C CA . LEU A 1 81 ? -10.328 -8.332 14.579 1.00 90.81 81 LEU A CA 1
ATOM 619 C C . LEU A 1 81 ? -10.321 -9.580 13.690 1.00 90.81 81 LEU A C 1
ATOM 621 O O . LEU A 1 81 ? -9.372 -9.788 12.933 1.00 90.81 81 LEU A O 1
ATOM 6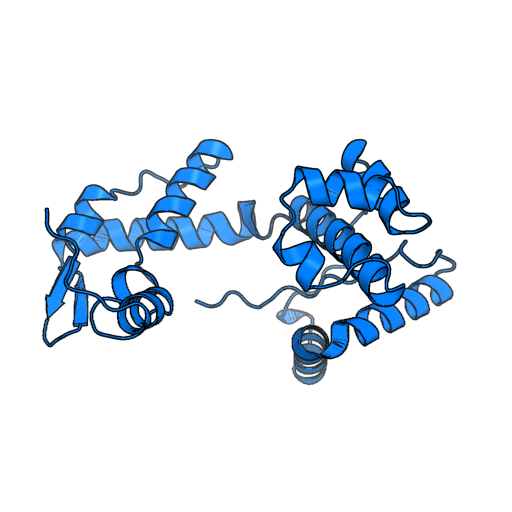25 N N . PHE A 1 82 ? -11.385 -10.383 13.737 1.00 90.62 82 PHE A N 1
ATOM 626 C CA . PHE A 1 82 ? -11.546 -11.532 12.851 1.00 90.62 82 PHE A CA 1
ATOM 627 C C . PHE A 1 82 ? -11.674 -11.107 11.383 1.00 90.62 82 PHE A C 1
ATOM 629 O O . PHE A 1 82 ? -10.983 -11.659 10.526 1.00 90.62 82 PHE A O 1
ATOM 636 N N . ALA A 1 83 ? -12.497 -10.095 11.091 1.00 90.50 83 ALA A N 1
ATOM 637 C CA . ALA A 1 83 ? -12.629 -9.550 9.743 1.00 90.50 83 ALA A CA 1
ATOM 638 C C . ALA A 1 83 ? -11.279 -9.045 9.215 1.00 90.50 83 ALA A C 1
ATOM 640 O O . ALA A 1 83 ? -10.907 -9.365 8.090 1.00 90.50 83 ALA A O 1
ATOM 641 N N . ARG A 1 84 ? -10.494 -8.348 10.048 1.00 89.38 84 ARG A N 1
ATOM 642 C CA . ARG A 1 84 ? -9.126 -7.922 9.715 1.00 89.38 84 ARG A CA 1
ATOM 643 C C . ARG A 1 84 ? -8.224 -9.109 9.389 1.00 89.38 84 ARG A C 1
ATOM 645 O O . ARG A 1 84 ? -7.549 -9.095 8.361 1.00 89.38 84 ARG A O 1
ATOM 652 N N . PHE A 1 85 ? -8.212 -10.123 10.255 1.00 89.94 85 PHE A N 1
ATOM 653 C CA . PHE A 1 85 ? -7.413 -11.333 10.065 1.00 89.94 85 PHE A CA 1
ATOM 654 C C . PHE A 1 85 ? -7.742 -12.029 8.742 1.00 89.94 85 PHE A C 1
ATOM 656 O O . PHE A 1 85 ? -6.831 -12.461 8.042 1.00 89.94 85 PHE A O 1
ATOM 663 N N . ALA A 1 86 ? -9.023 -12.103 8.382 1.00 89.94 86 ALA A N 1
ATOM 664 C CA . ALA A 1 86 ? -9.468 -12.772 7.168 1.00 89.94 86 ALA A CA 1
ATOM 665 C C . ALA A 1 86 ? -9.264 -11.919 5.898 1.00 89.94 86 ALA A C 1
ATOM 667 O O . ALA A 1 86 ? -8.826 -12.439 4.874 1.00 89.94 86 ALA A O 1
ATOM 668 N N . MET A 1 87 ? -9.486 -10.602 5.970 1.00 90.50 87 MET A N 1
ATOM 669 C CA . MET A 1 87 ? -9.271 -9.666 4.855 1.00 90.50 87 MET A CA 1
ATOM 670 C C . MET A 1 87 ? -7.815 -9.612 4.395 1.00 90.50 87 MET A C 1
ATOM 672 O O . MET A 1 87 ? -7.539 -9.466 3.202 1.00 90.50 87 MET A O 1
ATOM 676 N N . TYR A 1 88 ? -6.874 -9.745 5.331 1.00 89.44 88 TYR A N 1
ATOM 677 C CA . TYR A 1 88 ? -5.455 -9.575 5.047 1.00 89.44 88 TYR A CA 1
ATOM 678 C C . TYR A 1 88 ? -4.899 -10.556 4.003 1.00 89.44 88 TYR A C 1
ATOM 680 O O . TYR A 1 88 ? -4.417 -10.090 2.971 1.00 89.44 88 TYR A O 1
ATOM 688 N N . PRO A 1 89 ? -4.988 -11.887 4.175 1.00 88.12 89 PRO A N 1
ATOM 689 C CA . PRO A 1 89 ? -4.544 -12.827 3.148 1.00 88.12 89 PRO A CA 1
ATOM 690 C C . PRO A 1 89 ? -5.442 -12.823 1.902 1.00 88.12 89 PRO A C 1
ATOM 692 O O . PRO A 1 89 ? -4.950 -13.055 0.797 1.00 88.12 89 PRO A O 1
ATOM 695 N N . THR A 1 90 ? -6.746 -12.583 2.062 1.00 90.94 90 THR A N 1
ATOM 696 C CA . THR A 1 90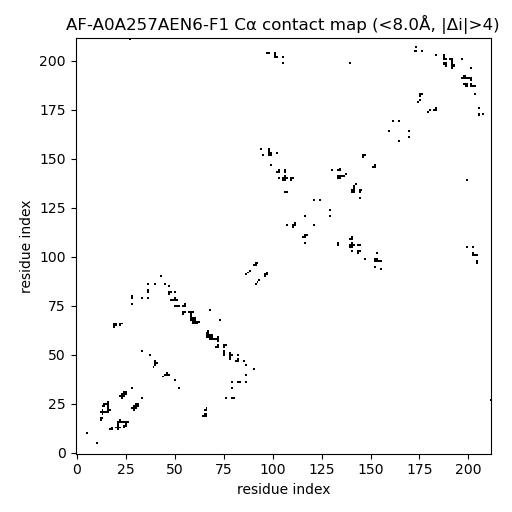 ? -7.722 -12.791 0.986 1.00 90.94 90 THR A CA 1
ATOM 697 C C . THR A 1 90 ? -7.796 -11.632 -0.000 1.00 90.94 90 THR A C 1
ATOM 699 O O . THR A 1 90 ? -7.969 -11.874 -1.194 1.00 90.94 90 THR A O 1
ATOM 702 N N . VAL A 1 91 ? -7.646 -10.394 0.471 1.00 91.69 91 VAL A N 1
ATOM 703 C CA . VAL A 1 91 ? -7.752 -9.186 -0.357 1.00 91.69 91 VAL A CA 1
ATOM 704 C C . VAL A 1 91 ? -6.402 -8.477 -0.436 1.00 91.69 91 VAL A C 1
ATOM 706 O O . VAL A 1 91 ? -5.835 -8.362 -1.523 1.00 91.69 91 VAL A O 1
ATOM 709 N N . TYR A 1 92 ? -5.845 -8.056 0.702 1.00 90.12 92 TYR A N 1
ATOM 710 C CA . TYR A 1 92 ? -4.674 -7.166 0.725 1.00 90.12 92 TYR A CA 1
ATOM 711 C C . TYR A 1 92 ? -3.376 -7.848 0.276 1.00 90.12 92 TYR A C 1
ATOM 713 O O . TYR A 1 92 ? -2.571 -7.254 -0.440 1.00 90.12 92 TYR A O 1
ATOM 721 N N . LEU A 1 93 ? -3.188 -9.116 0.642 1.00 89.81 93 LEU A N 1
ATOM 722 C CA . LEU A 1 93 ? -2.064 -9.946 0.204 1.00 89.81 93 LEU A CA 1
ATOM 723 C C . LEU A 1 93 ? -2.440 -10.919 -0.916 1.00 89.81 93 LEU A C 1
ATOM 725 O O . LEU A 1 93 ? -1.705 -11.875 -1.184 1.00 89.81 93 LEU A O 1
ATOM 729 N N . HIS A 1 94 ? -3.559 -10.685 -1.608 1.00 91.94 94 HIS A N 1
ATOM 730 C CA . HIS A 1 94 ? -3.918 -11.525 -2.736 1.00 91.94 94 HIS A CA 1
ATOM 731 C C . HIS A 1 94 ? -2.820 -11.454 -3.803 1.00 91.94 94 HIS A C 1
ATOM 733 O O . HIS A 1 94 ? -2.552 -10.405 -4.387 1.00 91.94 94 HIS A O 1
ATOM 739 N N . HIS A 1 95 ? -2.184 -12.592 -4.070 1.00 92.38 95 HIS A N 1
ATOM 740 C CA . HIS A 1 95 ? -0.978 -12.680 -4.895 1.00 92.38 95 HIS A CA 1
ATOM 741 C C . HIS A 1 95 ? -1.096 -12.000 -6.271 1.00 92.38 95 HIS A C 1
ATOM 743 O O . HIS A 1 95 ? -0.136 -11.393 -6.725 1.00 92.38 95 HIS A O 1
ATOM 749 N N . VAL A 1 96 ? -2.261 -12.046 -6.929 1.00 95.38 96 VAL A N 1
ATOM 750 C CA . VAL A 1 96 ? -2.465 -11.358 -8.220 1.00 95.38 96 VAL A CA 1
ATOM 751 C C . VAL A 1 96 ? -2.452 -9.833 -8.064 1.00 95.38 96 VAL A C 1
ATOM 753 O O . VAL A 1 96 ? -1.865 -9.145 -8.895 1.00 95.38 96 VAL A O 1
ATOM 756 N N . SER A 1 97 ? -3.051 -9.309 -6.993 1.00 94.19 97 SER A N 1
ATOM 757 C CA . SER A 1 97 ? -3.045 -7.874 -6.685 1.00 94.19 97 SER A CA 1
ATOM 758 C C . SER A 1 97 ? -1.634 -7.409 -6.332 1.00 94.19 97 SER A C 1
ATOM 760 O O . SER A 1 97 ? -1.186 -6.381 -6.826 1.00 94.19 97 SER A O 1
ATOM 762 N N . ARG A 1 98 ? -0.895 -8.223 -5.564 1.00 93.31 98 ARG A N 1
ATOM 763 C CA . ARG A 1 98 ? 0.523 -7.986 -5.246 1.00 93.31 98 ARG A CA 1
ATOM 764 C C . ARG A 1 98 ? 1.406 -7.942 -6.490 1.00 93.31 98 ARG A C 1
ATOM 766 O O . ARG A 1 98 ? 2.276 -7.089 -6.585 1.00 93.31 98 ARG A O 1
ATOM 773 N N . ILE A 1 99 ? 1.165 -8.818 -7.466 1.00 96.25 99 ILE A N 1
ATOM 774 C CA . ILE A 1 99 ? 1.895 -8.783 -8.740 1.00 96.25 99 ILE A CA 1
ATOM 775 C C . ILE A 1 99 ? 1.646 -7.457 -9.469 1.00 96.25 99 ILE A C 1
ATOM 777 O O . ILE A 1 99 ? 2.599 -6.841 -9.938 1.00 96.25 99 ILE A O 1
ATOM 781 N N . ALA A 1 100 ? 0.391 -7.009 -9.561 1.00 96.81 100 ALA A N 1
ATOM 782 C CA . ALA A 1 100 ? 0.069 -5.737 -10.208 1.00 96.81 100 ALA A CA 1
ATOM 783 C C . ALA A 1 100 ? 0.697 -4.538 -9.469 1.00 96.81 100 ALA A C 1
ATOM 785 O O . ALA A 1 100 ? 1.250 -3.654 -10.120 1.00 96.81 100 ALA A O 1
ATOM 786 N N . ASP A 1 101 ? 0.674 -4.549 -8.133 1.00 95.00 101 ASP A N 1
ATOM 787 C CA . ASP A 1 101 ? 1.319 -3.549 -7.269 1.00 95.00 101 ASP A CA 1
ATOM 788 C C . ASP A 1 101 ? 2.840 -3.492 -7.488 1.00 95.00 101 ASP A C 1
ATOM 790 O O . ASP A 1 101 ? 3.399 -2.422 -7.729 1.00 95.00 101 ASP A O 1
ATOM 794 N N . ALA A 1 102 ? 3.511 -4.648 -7.505 1.00 94.44 102 ALA A N 1
ATOM 795 C CA . ALA A 1 102 ? 4.946 -4.740 -7.771 1.00 94.44 102 ALA A CA 1
ATOM 796 C C . ALA A 1 102 ? 5.301 -4.244 -9.182 1.00 94.44 102 ALA A C 1
ATOM 798 O O . ALA A 1 102 ? 6.272 -3.506 -9.359 1.00 94.44 102 ALA A O 1
ATOM 799 N N . MET A 1 103 ? 4.492 -4.598 -10.187 1.00 97.25 103 MET A N 1
ATOM 800 C CA . MET A 1 103 ? 4.654 -4.101 -11.554 1.00 97.25 103 MET A CA 1
ATOM 801 C C . MET A 1 103 ? 4.520 -2.573 -11.603 1.00 97.25 103 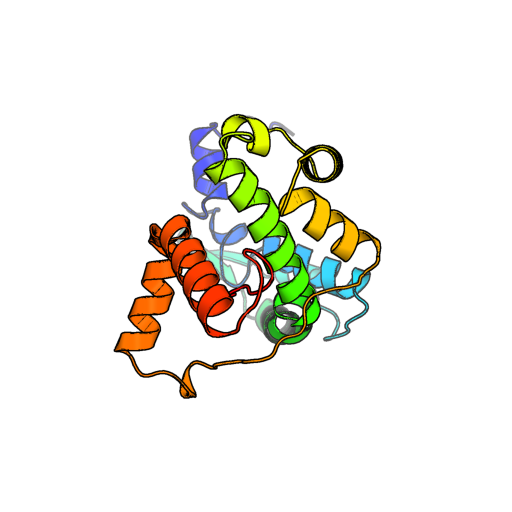MET A C 1
ATOM 803 O O . MET A 1 103 ? 5.429 -1.894 -12.082 1.00 97.25 103 MET A O 1
ATOM 807 N N . LEU A 1 104 ? 3.433 -2.012 -11.067 1.00 96.81 104 LEU A N 1
ATOM 808 C CA . LEU A 1 104 ? 3.216 -0.564 -11.054 1.00 96.81 104 LEU A CA 1
ATOM 809 C C . LEU A 1 104 ? 4.330 0.166 -10.292 1.00 96.81 104 LEU A C 1
ATOM 811 O O . LEU A 1 104 ? 4.884 1.145 -10.792 1.00 96.81 104 LEU A O 1
ATOM 815 N N . THR A 1 105 ? 4.726 -0.360 -9.133 1.00 94.19 105 THR A N 1
ATOM 816 C CA . THR A 1 105 ? 5.858 0.154 -8.356 1.00 94.19 105 THR A CA 1
ATOM 817 C C . THR A 1 105 ? 7.122 0.175 -9.208 1.00 94.19 105 THR A C 1
ATOM 819 O O . THR A 1 105 ? 7.784 1.207 -9.290 1.00 94.19 105 THR A O 1
ATOM 822 N N . ARG A 1 106 ? 7.441 -0.909 -9.928 1.00 94.50 106 ARG A N 1
ATOM 823 C CA . ARG A 1 106 ? 8.623 -0.950 -10.797 1.00 94.50 106 ARG A CA 1
ATOM 824 C C . ARG A 1 106 ? 8.579 0.089 -11.916 1.00 94.50 106 ARG A C 1
ATOM 826 O O . ARG A 1 106 ? 9.627 0.664 -12.232 1.00 94.50 106 ARG A O 1
ATOM 833 N N . ALA A 1 107 ? 7.407 0.325 -12.507 1.00 96.75 107 ALA A N 1
ATOM 834 C CA . ALA A 1 107 ? 7.210 1.357 -13.523 1.00 96.75 107 ALA A CA 1
ATOM 835 C C . ALA A 1 107 ? 7.531 2.750 -12.963 1.00 96.75 107 ALA A C 1
ATOM 837 O O . ALA A 1 107 ? 8.351 3.465 -13.536 1.00 96.75 107 ALA A O 1
ATOM 838 N N . VAL A 1 108 ? 6.961 3.092 -11.805 1.00 95.81 108 VAL A N 1
ATOM 839 C CA . VAL A 1 108 ? 7.213 4.366 -11.110 1.00 95.81 108 VAL A CA 1
ATOM 840 C C . VAL A 1 108 ? 8.686 4.502 -10.712 1.00 95.81 108 VAL A C 1
ATOM 842 O O . VAL A 1 108 ? 9.304 5.540 -10.945 1.00 95.81 108 VAL A O 1
ATOM 845 N N . LEU A 1 109 ? 9.282 3.436 -10.175 1.00 93.12 109 LEU A N 1
ATOM 846 C CA . LEU A 1 109 ? 10.694 3.408 -9.800 1.00 93.12 109 LEU A CA 1
ATOM 847 C C . LEU A 1 109 ? 11.623 3.631 -10.993 1.00 93.12 109 LEU A C 1
ATOM 849 O O . LEU A 1 109 ? 12.616 4.337 -10.844 1.00 93.12 109 LEU A O 1
ATOM 853 N N . SER A 1 110 ? 11.309 3.082 -12.171 1.00 94.38 110 SER A N 1
ATOM 854 C CA . SER A 1 110 ? 12.099 3.355 -13.379 1.00 94.38 110 SER A CA 1
ATOM 855 C C . SER A 1 110 ? 12.126 4.850 -13.681 1.00 94.38 110 SER A C 1
ATOM 857 O O . SER A 1 110 ? 13.198 5.405 -13.882 1.00 94.38 110 SER A O 1
ATOM 859 N N . CYS A 1 111 ? 10.974 5.523 -13.606 1.00 95.94 111 CYS A N 1
ATOM 860 C CA . CYS A 1 111 ? 10.887 6.964 -13.841 1.00 95.94 111 CYS A CA 1
ATOM 861 C C . CYS A 1 111 ? 11.709 7.778 -12.829 1.00 95.94 111 CYS A C 1
ATOM 863 O O . CYS A 1 111 ? 12.344 8.764 -13.200 1.00 95.94 111 CYS A O 1
ATOM 865 N N . PHE A 1 112 ? 11.751 7.356 -11.559 1.00 94.06 112 PHE A N 1
ATOM 866 C CA . PHE A 1 112 ? 12.622 7.984 -10.560 1.00 94.06 112 PHE A CA 1
ATOM 867 C C . PHE A 1 112 ? 14.111 7.791 -10.870 1.00 94.06 112 PHE A C 1
ATOM 869 O O . PHE A 1 112 ? 14.900 8.727 -10.725 1.00 94.06 112 PHE A O 1
ATOM 876 N N . LEU A 1 113 ? 14.513 6.587 -11.292 1.00 91.31 113 LEU A N 1
ATOM 877 C CA . LEU A 1 113 ? 15.906 6.282 -11.640 1.00 91.31 113 LEU A CA 1
ATOM 878 C C . LEU A 1 113 ? 16.359 7.046 -12.889 1.00 91.31 113 LEU A C 1
ATOM 880 O O . LEU A 1 113 ? 17.462 7.596 -12.898 1.00 91.31 113 LEU A O 1
ATOM 884 N N . ASP A 1 114 ? 15.474 7.152 -13.877 1.00 93.00 114 ASP A N 1
ATOM 885 C CA . ASP A 1 114 ? 15.696 7.871 -15.135 1.00 93.00 114 ASP A CA 1
ATOM 886 C C . ASP A 1 114 ? 15.491 9.392 -14.990 1.00 93.00 114 ASP A C 1
ATOM 888 O O . ASP A 1 114 ? 15.721 10.151 -15.932 1.00 93.00 114 ASP A O 1
ATOM 892 N N . ARG A 1 115 ? 15.103 9.859 -13.791 1.00 94.62 115 ARG A N 1
ATOM 893 C CA . ARG A 1 115 ? 14.823 11.265 -13.445 1.00 94.62 115 ARG A CA 1
ATOM 894 C C . ARG A 1 115 ? 13.733 11.913 -14.307 1.00 94.62 115 ARG A C 1
ATOM 896 O O . ARG A 1 115 ? 13.740 13.128 -14.493 1.00 94.62 115 ARG A O 1
ATOM 903 N N . THR A 1 116 ? 12.800 11.115 -14.818 1.00 96.50 116 THR A N 1
ATOM 904 C CA . THR A 1 116 ? 11.627 11.601 -15.561 1.00 96.50 116 THR A CA 1
ATOM 905 C C . THR A 1 116 ? 10.443 11.919 -14.650 1.00 96.50 116 THR A C 1
ATOM 907 O O . THR A 1 116 ? 9.503 12.570 -15.097 1.00 96.50 116 THR A O 1
ATOM 910 N N . LEU A 1 117 ? 10.491 11.487 -13.385 1.00 96.88 117 LEU A N 1
ATOM 911 C CA . LEU A 1 117 ? 9.506 11.786 -12.346 1.00 96.88 117 LEU A CA 1
ATOM 912 C C . LEU A 1 117 ? 10.215 12.178 -11.044 1.00 96.88 117 LEU A C 1
ATOM 914 O O . LEU A 1 117 ? 11.188 11.532 -10.653 1.00 96.88 117 LEU A O 1
ATOM 918 N N . SER A 1 118 ? 9.713 13.203 -10.357 1.00 96.31 118 SER A N 1
ATOM 919 C CA . SER A 1 118 ? 10.128 13.598 -9.001 1.00 96.31 118 SER A CA 1
ATOM 920 C C . SER A 1 118 ? 9.051 13.298 -7.951 1.00 96.31 118 SER A C 1
ATOM 922 O O . SER A 1 118 ? 7.887 13.055 -8.274 1.00 96.31 118 SER A O 1
ATOM 924 N N . ILE A 1 119 ? 9.437 13.279 -6.669 1.00 94.62 119 ILE A N 1
ATOM 925 C CA . ILE A 1 119 ? 8.506 13.002 -5.558 1.00 94.62 119 ILE A CA 1
ATOM 926 C C . ILE A 1 119 ? 7.474 14.129 -5.456 1.00 94.62 119 ILE A C 1
ATOM 928 O O . ILE A 1 119 ? 6.291 13.882 -5.225 1.00 94.62 119 ILE A O 1
ATOM 932 N N . GLU A 1 120 ? 7.914 15.367 -5.669 1.00 96.88 120 GLU A N 1
ATOM 933 C CA . GLU A 1 120 ? 7.078 16.561 -5.657 1.00 96.88 120 GLU A CA 1
ATOM 934 C C . GLU A 1 120 ? 6.021 16.528 -6.765 1.00 96.88 120 GLU A C 1
ATOM 936 O O . GLU A 1 120 ? 4.901 16.989 -6.547 1.00 96.88 120 GLU A O 1
ATOM 941 N N . GLU A 1 121 ? 6.354 15.987 -7.938 1.00 97.06 121 GLU A N 1
ATOM 942 C CA . GLU A 1 121 ? 5.393 15.773 -9.023 1.00 97.06 121 GLU A CA 1
ATOM 943 C C . GLU A 1 121 ? 4.431 14.638 -8.687 1.00 97.06 121 GLU A C 1
ATOM 945 O O . GLU A 1 121 ? 3.223 14.854 -8.738 1.00 97.06 121 GLU A O 1
ATOM 950 N N . LEU A 1 122 ? 4.944 13.475 -8.265 1.00 97.00 122 LEU A N 1
ATOM 951 C CA . LEU A 1 122 ? 4.107 12.325 -7.910 1.00 97.00 122 LEU A CA 1
ATOM 952 C C . LEU A 1 122 ? 3.089 12.677 -6.815 1.00 97.00 122 LEU A C 1
ATOM 954 O O . LEU A 1 122 ? 1.928 12.306 -6.919 1.00 97.00 122 LEU A O 1
ATOM 958 N N . SER A 1 123 ? 3.493 13.441 -5.796 1.00 97.06 123 SER A N 1
ATOM 959 C CA . SER A 1 123 ? 2.612 13.852 -4.687 1.00 97.06 123 SER A CA 1
ATOM 960 C C . SER A 1 123 ? 1.407 14.708 -5.099 1.00 97.06 123 SER A C 1
ATOM 962 O O . SER A 1 123 ? 0.503 14.915 -4.291 1.00 97.06 123 SER A O 1
ATOM 964 N N . LYS A 1 124 ? 1.404 15.234 -6.330 1.00 97.69 124 LYS A N 1
ATOM 965 C CA . LYS A 1 124 ? 0.324 16.058 -6.890 1.00 97.69 124 LYS A CA 1
ATOM 966 C C . LYS A 1 124 ? -0.530 15.308 -7.911 1.00 97.69 124 LYS A C 1
ATOM 968 O O . LYS A 1 124 ? -1.485 15.898 -8.403 1.00 97.69 124 LYS A O 1
ATOM 973 N N . MET A 1 125 ? -0.162 14.075 -8.253 1.00 98.00 125 MET A N 1
ATOM 974 C CA . MET A 1 125 ? -0.875 13.249 -9.222 1.00 98.00 125 MET A CA 1
ATOM 975 C C . MET A 1 125 ? -1.985 12.460 -8.534 1.00 98.00 125 MET A C 1
ATOM 977 O O . MET A 1 125 ? -1.788 11.931 -7.438 1.00 98.00 125 MET A O 1
ATOM 981 N N . ASP A 1 126 ? -3.124 12.340 -9.206 1.00 98.00 126 ASP A N 1
ATOM 982 C CA . ASP A 1 126 ? -4.086 11.277 -8.930 1.00 98.00 126 ASP A CA 1
ATOM 983 C C . ASP A 1 126 ? -3.783 10.010 -9.761 1.00 98.00 126 ASP A C 1
ATOM 985 O O . ASP A 1 126 ? -2.776 9.921 -10.477 1.00 98.00 126 ASP A O 1
ATOM 989 N N . ASP A 1 127 ? -4.658 9.006 -9.671 1.00 96.94 127 ASP A N 1
ATOM 990 C CA . ASP A 1 127 ? -4.513 7.754 -10.418 1.00 96.94 127 ASP A CA 1
ATOM 991 C C . ASP A 1 127 ? -4.503 7.981 -11.940 1.00 96.94 127 ASP A C 1
ATOM 993 O O . ASP A 1 127 ? -3.732 7.341 -12.662 1.00 96.94 127 ASP A O 1
ATOM 997 N N . PHE A 1 128 ? -5.337 8.891 -12.453 1.00 97.88 128 PHE A N 1
ATOM 998 C CA . PHE A 1 128 ? -5.422 9.171 -13.887 1.00 97.88 128 PHE A CA 1
ATOM 999 C C . PHE A 1 128 ? -4.170 9.882 -14.388 1.00 97.88 128 PHE A C 1
ATOM 1001 O O . PHE A 1 128 ? -3.652 9.522 -15.453 1.00 97.88 128 PHE A O 1
ATOM 1008 N N . ASP A 1 129 ? -3.675 10.854 -13.625 1.00 98.25 129 ASP A N 1
ATOM 1009 C CA . ASP A 1 129 ? -2.437 11.569 -13.907 1.00 98.25 129 ASP A CA 1
ATOM 1010 C C . ASP A 1 129 ? -1.260 10.598 -13.969 1.00 98.25 129 ASP A C 1
ATOM 1012 O O . ASP A 1 129 ? -0.529 10.580 -14.965 1.00 98.25 129 ASP A O 1
ATOM 1016 N N . LEU A 1 130 ? -1.122 9.731 -12.959 1.00 98.25 130 LEU A N 1
ATOM 1017 C CA . LEU A 1 130 ? -0.045 8.748 -12.893 1.00 98.25 130 LEU A CA 1
ATOM 1018 C C . LEU A 1 130 ? -0.116 7.756 -14.059 1.00 98.25 130 LEU A C 1
ATOM 1020 O O . LEU A 1 130 ? 0.877 7.537 -14.755 1.00 98.25 130 LEU A O 1
ATOM 1024 N N . ILE A 1 131 ? -1.293 7.183 -14.322 1.00 98.06 131 ILE A N 1
ATOM 1025 C CA . ILE A 1 131 ? -1.500 6.233 -15.425 1.00 98.06 131 ILE A CA 1
ATOM 1026 C C . ILE A 1 131 ? -1.178 6.888 -16.774 1.00 98.06 131 ILE A C 1
ATOM 1028 O O . ILE A 1 131 ? -0.472 6.308 -17.604 1.00 98.06 131 ILE A O 1
ATOM 1032 N N . SER A 1 132 ? -1.680 8.102 -17.006 1.00 98.25 132 SER A N 1
ATOM 1033 C CA . SER A 1 132 ? -1.437 8.862 -18.236 1.00 98.25 132 SER A CA 1
ATOM 1034 C C . SER A 1 132 ? 0.046 9.191 -18.408 1.00 98.25 132 SER A C 1
ATOM 1036 O O . SER A 1 132 ? 0.597 9.020 -19.500 1.00 98.25 132 SER A O 1
ATOM 1038 N N . PHE A 1 133 ? 0.709 9.602 -17.324 1.00 98.56 133 PHE A N 1
ATOM 1039 C CA . PHE A 1 133 ? 2.140 9.875 -17.293 1.00 98.56 133 PHE A CA 1
ATOM 1040 C C . PHE A 1 133 ? 2.961 8.631 -17.655 1.00 98.56 133 PHE A C 1
ATOM 1042 O O . PHE A 1 133 ? 3.774 8.694 -18.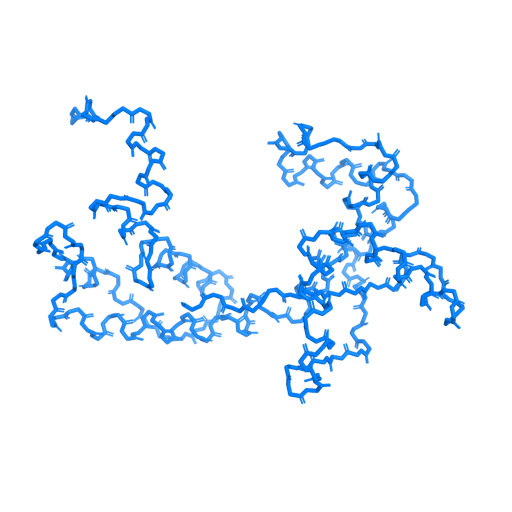580 1.00 98.56 133 PHE A O 1
ATOM 1049 N N . LEU A 1 134 ? 2.719 7.493 -16.990 1.00 98.50 134 LEU A N 1
ATOM 1050 C CA . LEU A 1 134 ? 3.467 6.247 -17.200 1.00 98.50 134 LEU A CA 1
ATOM 1051 C C . LEU A 1 134 ? 3.271 5.679 -18.613 1.00 98.50 134 LEU A C 1
ATOM 1053 O O . LEU A 1 134 ? 4.225 5.190 -19.219 1.00 98.50 134 LEU A O 1
ATOM 1057 N N . ARG A 1 135 ? 2.062 5.791 -19.183 1.00 98.19 135 ARG A N 1
ATOM 1058 C CA . ARG A 1 135 ? 1.769 5.360 -20.564 1.00 98.19 135 ARG A CA 1
ATOM 1059 C C . ARG A 1 135 ? 2.564 6.127 -21.626 1.00 98.19 135 ARG A C 1
ATOM 1061 O O . ARG A 1 135 ? 2.786 5.585 -22.706 1.00 98.19 135 ARG A O 1
ATOM 1068 N N . ARG A 1 136 ? 2.969 7.371 -21.343 1.00 97.44 136 ARG A N 1
ATOM 1069 C CA . ARG A 1 136 ? 3.729 8.231 -22.271 1.00 97.44 136 ARG A CA 1
ATOM 1070 C C . ARG A 1 136 ? 5.244 8.058 -22.175 1.00 97.44 136 ARG A C 1
ATOM 1072 O O . ARG A 1 136 ? 5.948 8.587 -23.029 1.00 97.44 136 ARG A O 1
ATOM 1079 N N . GLN A 1 137 ? 5.742 7.358 -21.159 1.00 97.50 137 GLN A N 1
ATOM 1080 C CA . GLN A 1 137 ? 7.173 7.094 -21.020 1.00 97.50 137 GLN A CA 1
ATOM 1081 C C . GLN A 1 137 ? 7.645 6.032 -22.021 1.00 97.50 137 GLN A C 1
ATOM 1083 O O . GLN A 1 137 ? 6.858 5.253 -22.560 1.00 97.50 137 GLN A O 1
ATOM 1088 N N . GLU A 1 138 ? 8.951 5.946 -22.230 1.00 95.50 138 GLU A N 1
ATOM 1089 C CA . GLU A 1 138 ? 9.568 4.874 -23.014 1.00 95.50 138 GLU A CA 1
ATOM 1090 C C . GLU A 1 138 ? 10.081 3.746 -22.106 1.00 95.50 138 GLU A C 1
ATOM 1092 O O . GLU A 1 138 ? 10.326 3.944 -20.920 1.00 95.50 138 GLU A O 1
ATOM 1097 N N . GLY A 1 139 ? 10.251 2.540 -22.656 1.00 96.25 139 GLY A N 1
ATOM 1098 C CA . GLY A 1 139 ? 10.863 1.419 -21.936 1.00 96.25 139 GLY A CA 1
ATOM 1099 C C . GLY A 1 139 ? 9.942 0.721 -20.926 1.00 96.25 139 GLY A C 1
ATOM 1100 O O . GLY A 1 139 ? 8.813 0.343 -21.250 1.00 96.25 139 GLY A O 1
ATOM 1101 N N . ILE A 1 140 ? 10.463 0.471 -19.719 1.00 97.00 140 ILE A N 1
ATOM 1102 C CA . ILE A 1 140 ? 9.803 -0.335 -18.674 1.00 97.00 140 ILE A CA 1
ATOM 1103 C C . ILE A 1 140 ? 8.426 0.226 -18.272 1.00 97.00 140 ILE A C 1
ATOM 1105 O O . ILE A 1 140 ? 7.484 -0.570 -18.227 1.00 97.00 140 ILE A O 1
ATOM 1109 N N . PRO A 1 141 ? 8.243 1.541 -18.018 1.00 97.94 141 PRO A N 1
ATOM 1110 C CA . PRO A 1 141 ? 6.965 2.049 -17.528 1.00 97.94 141 PRO A CA 1
ATOM 1111 C C . PRO A 1 141 ? 5.805 1.817 -18.499 1.00 97.94 141 PRO A C 1
ATOM 1113 O O . PRO A 1 141 ? 4.803 1.216 -18.117 1.00 97.94 141 PRO A O 1
ATOM 1116 N N . SER A 1 142 ? 5.937 2.208 -19.770 1.00 98.06 142 SER A N 1
ATOM 1117 C CA . SER A 1 142 ? 4.853 2.031 -20.747 1.00 98.06 142 SER A CA 1
ATOM 1118 C C . SER A 1 142 ? 4.625 0.571 -21.128 1.00 98.06 142 SER A C 1
ATOM 1120 O O . SER A 1 142 ? 3.484 0.184 -21.397 1.00 98.06 142 SER A O 1
ATOM 1122 N N . LYS A 1 143 ? 5.671 -0.268 -21.098 1.00 98.12 143 LYS A N 1
ATOM 1123 C CA . LYS A 1 143 ? 5.522 -1.725 -21.221 1.00 98.12 143 LYS A CA 1
ATOM 1124 C C . LYS A 1 143 ? 4.647 -2.279 -20.097 1.00 98.12 143 LYS A C 1
ATOM 1126 O O . LYS A 1 143 ? 3.683 -2.986 -20.383 1.00 98.12 143 LYS A O 1
ATOM 1131 N N . ILE A 1 144 ? 4.970 -1.957 -18.845 1.00 98.06 144 ILE A N 1
ATOM 1132 C CA . ILE A 1 144 ? 4.209 -2.418 -17.681 1.00 98.06 144 ILE A CA 1
ATOM 1133 C C . ILE A 1 144 ? 2.767 -1.913 -17.740 1.00 98.06 144 ILE A C 1
ATOM 1135 O O . ILE A 1 144 ? 1.849 -2.703 -17.532 1.00 98.06 144 ILE A O 1
ATOM 1139 N N . MET A 1 145 ? 2.551 -0.640 -18.085 1.00 98.25 145 MET A N 1
ATOM 1140 C CA . MET A 1 145 ? 1.196 -0.098 -18.200 1.00 98.25 145 MET A CA 1
ATOM 1141 C C . MET A 1 145 ? 0.365 -0.844 -19.239 1.00 98.25 145 MET A C 1
ATOM 1143 O O . MET A 1 145 ? -0.763 -1.221 -18.944 1.00 98.25 145 MET A O 1
ATOM 1147 N N . ARG A 1 146 ? 0.938 -1.156 -20.409 1.00 98.38 146 ARG A N 1
ATOM 1148 C CA . ARG A 1 146 ? 0.259 -1.975 -21.424 1.00 98.38 146 ARG A CA 1
ATOM 1149 C C . ARG A 1 146 ? -0.125 -3.353 -20.885 1.00 98.38 146 ARG A C 1
ATOM 1151 O O . ARG A 1 146 ? -1.237 -3.814 -21.107 1.00 98.38 146 ARG A O 1
ATOM 1158 N N . MET A 1 147 ? 0.783 -3.994 -20.152 1.00 98.31 147 MET A N 1
ATOM 1159 C CA . MET A 1 147 ? 0.530 -5.299 -19.541 1.00 98.31 147 MET A CA 1
ATOM 1160 C C . MET A 1 147 ? -0.586 -5.246 -18.490 1.00 98.31 147 MET A C 1
ATOM 1162 O O . MET A 1 147 ? -1.420 -6.146 -18.449 1.00 98.31 147 MET A O 1
ATOM 1166 N N . ILE A 1 148 ? -0.632 -4.197 -17.666 1.00 97.69 148 ILE A N 1
ATOM 1167 C CA . ILE A 1 148 ? -1.701 -3.988 -16.679 1.00 97.69 148 ILE A CA 1
ATOM 1168 C C . ILE A 1 148 ? -3.039 -3.717 -17.380 1.00 97.69 148 ILE A C 1
ATOM 1170 O O . ILE A 1 148 ? -4.034 -4.356 -17.036 1.00 97.69 148 ILE A O 1
ATOM 1174 N N . ASP A 1 149 ? -3.051 -2.847 -18.394 1.00 97.12 149 ASP A N 1
ATOM 1175 C CA . ASP A 1 149 ? -4.241 -2.490 -19.180 1.00 97.12 149 ASP A CA 1
ATOM 1176 C C . ASP A 1 149 ? -4.871 -3.719 -19.859 1.00 97.12 149 ASP A C 1
ATOM 1178 O O . ASP A 1 149 ? -6.089 -3.894 -19.855 1.00 97.12 149 ASP A O 1
ATOM 1182 N N . GLU A 1 150 ? -4.036 -4.612 -20.394 1.00 97.88 150 GLU A N 1
ATOM 1183 C CA . GLU A 1 150 ? -4.449 -5.871 -21.030 1.00 97.88 150 GLU A CA 1
ATOM 1184 C C . GLU A 1 150 ? -4.652 -7.018 -20.022 1.00 97.88 150 GLU A C 1
ATOM 1186 O O . GLU A 1 150 ? -4.975 -8.145 -20.404 1.00 97.88 150 GLU A O 1
ATOM 1191 N N . ARG A 1 151 ? -4.441 -6.757 -18.725 1.00 97.12 151 ARG A N 1
ATOM 1192 C CA . ARG A 1 151 ? -4.457 -7.744 -17.632 1.00 97.12 151 ARG A CA 1
ATOM 1193 C C . ARG A 1 151 ? -3.515 -8.938 -17.863 1.00 97.12 151 ARG A C 1
ATOM 1195 O O . ARG A 1 151 ? -3.712 -10.027 -17.319 1.00 97.12 151 ARG A O 1
ATOM 1202 N N . ASN A 1 152 ? -2.451 -8.716 -18.626 1.00 97.94 152 ASN A N 1
ATOM 1203 C CA . ASN A 1 152 ? -1.356 -9.643 -18.870 1.00 97.94 152 ASN A CA 1
ATOM 1204 C C . ASN A 1 152 ? -0.273 -9.481 -17.792 1.00 97.94 152 ASN A C 1
ATOM 1206 O O . ASN A 1 152 ? 0.817 -8.979 -18.044 1.00 97.94 152 ASN A O 1
ATOM 1210 N N . LEU A 1 153 ? -0.601 -9.856 -16.557 1.00 98.06 153 LEU A N 1
ATOM 1211 C CA . LEU A 1 153 ? 0.295 -9.689 -15.411 1.00 98.06 153 LEU A CA 1
ATOM 1212 C C . LEU A 1 153 ? 1.427 -10.725 -15.405 1.00 98.06 153 LEU A C 1
ATOM 1214 O O . LEU A 1 153 ? 1.264 -11.846 -15.903 1.00 98.06 153 LEU A O 1
ATOM 1218 N N . TYR A 1 154 ? 2.544 -10.380 -14.757 1.00 97.62 154 TYR A N 1
ATOM 1219 C CA . TYR A 1 154 ? 3.610 -11.338 -14.461 1.00 97.62 154 TYR A CA 1
ATOM 1220 C C . TYR A 1 154 ? 3.093 -12.551 -13.678 1.00 97.62 154 TYR A C 1
ATOM 1222 O O . TYR A 1 154 ? 1.996 -12.567 -13.112 1.00 97.62 154 TYR A O 1
ATOM 1230 N N . LYS A 1 155 ? 3.883 -13.623 -13.681 1.00 96.12 155 LYS A N 1
ATOM 1231 C CA . LYS A 1 155 ? 3.559 -14.858 -12.968 1.00 96.12 155 LYS A CA 1
ATOM 1232 C C . LYS A 1 155 ? 4.520 -15.034 -11.810 1.00 96.12 155 LYS A C 1
ATOM 1234 O O . LYS A 1 155 ? 5.727 -14.888 -11.963 1.00 96.12 155 LYS A O 1
ATOM 1239 N N . ARG A 1 156 ? 3.969 -15.379 -10.648 1.00 95.31 156 ARG A N 1
ATOM 1240 C CA . ARG A 1 156 ? 4.770 -15.734 -9.481 1.00 95.31 156 ARG A CA 1
ATOM 1241 C C . ARG A 1 156 ? 5.431 -17.088 -9.727 1.00 95.31 156 ARG A C 1
ATOM 1243 O O . ARG A 1 156 ? 4.730 -18.092 -9.825 1.00 95.31 156 ARG A O 1
ATOM 1250 N N . VAL A 1 157 ? 6.757 -17.087 -9.812 1.00 94.56 157 VAL A N 1
ATOM 1251 C CA . VAL A 1 157 ? 7.578 -18.295 -10.001 1.00 94.56 157 VAL A CA 1
ATOM 1252 C C . VAL A 1 157 ? 8.120 -18.847 -8.683 1.00 94.56 157 VAL A C 1
ATOM 1254 O O . VAL A 1 157 ? 8.226 -20.057 -8.529 1.00 94.56 157 VAL A O 1
ATOM 1257 N N . VAL A 1 158 ? 8.402 -17.970 -7.716 1.00 93.06 158 VAL A N 1
ATOM 1258 C CA . VAL A 1 158 ? 8.932 -18.318 -6.393 1.00 93.06 158 VAL A CA 1
ATOM 1259 C C . VAL A 1 158 ? 8.119 -17.594 -5.322 1.00 93.06 158 VAL A C 1
ATOM 1261 O O . VAL A 1 158 ? 7.689 -16.455 -5.511 1.00 93.06 158 VAL A O 1
ATOM 1264 N N . TYR A 1 159 ? 7.883 -18.275 -4.205 1.00 91.31 159 TYR A N 1
ATOM 1265 C CA . TYR A 1 159 ? 7.298 -17.711 -2.995 1.00 91.31 159 TYR A CA 1
ATOM 1266 C C . TYR A 1 159 ? 8.072 -18.250 -1.796 1.00 91.31 159 TYR A C 1
ATOM 1268 O O . TYR A 1 159 ? 8.175 -19.464 -1.646 1.00 91.31 159 TYR A O 1
ATOM 1276 N N . LEU A 1 160 ? 8.599 -17.346 -0.971 1.00 89.12 160 LEU A N 1
ATOM 1277 C CA . LEU A 1 160 ? 9.294 -17.676 0.267 1.00 89.12 160 LEU A CA 1
ATOM 1278 C C . LEU A 1 160 ? 8.490 -17.105 1.432 1.00 89.12 160 LEU A C 1
ATOM 1280 O O . LEU A 1 160 ? 8.226 -15.902 1.496 1.00 89.12 160 LEU A O 1
ATOM 1284 N N . SER A 1 161 ? 8.075 -17.980 2.338 1.00 87.56 161 SER A N 1
ATOM 1285 C CA . SER A 1 161 ? 7.477 -17.609 3.613 1.00 87.56 161 SER A CA 1
ATOM 1286 C C . SER A 1 161 ? 8.566 -17.397 4.664 1.00 87.56 161 SER A C 1
ATOM 1288 O O . SER A 1 161 ? 9.721 -17.772 4.475 1.00 87.56 161 SER A O 1
ATOM 1290 N N . ARG A 1 162 ? 8.205 -16.841 5.825 1.00 83.88 162 ARG A N 1
ATOM 1291 C CA . ARG A 1 162 ? 9.149 -16.669 6.941 1.00 83.88 162 ARG A CA 1
ATOM 1292 C C . ARG A 1 162 ? 9.812 -17.981 7.385 1.00 83.88 162 ARG A C 1
ATOM 1294 O O . ARG A 1 162 ? 10.925 -17.934 7.897 1.00 83.88 162 ARG A O 1
ATOM 1301 N N . MET A 1 163 ? 9.136 -19.116 7.208 1.00 87.50 163 MET A N 1
ATOM 1302 C CA . MET A 1 163 ? 9.656 -20.438 7.576 1.00 87.50 163 MET A CA 1
ATOM 1303 C C . MET A 1 163 ? 10.733 -20.939 6.608 1.00 87.50 163 MET A C 1
ATOM 1305 O O . MET A 1 163 ? 11.519 -21.802 6.979 1.00 87.50 163 MET A O 1
ATOM 1309 N N . ASP A 1 164 ? 10.782 -20.381 5.397 1.00 89.00 164 ASP A N 1
ATOM 1310 C CA . ASP A 1 164 ? 11.739 -20.753 4.352 1.00 89.00 164 ASP A CA 1
ATOM 1311 C C . ASP A 1 164 ? 13.035 -19.926 4.430 1.00 89.00 164 ASP A C 1
ATOM 1313 O O . ASP A 1 164 ? 13.905 -20.055 3.572 1.00 89.00 164 ASP A O 1
ATOM 1317 N N . MET A 1 165 ? 13.151 -19.042 5.427 1.00 87.50 165 MET A N 1
ATOM 1318 C CA . MET A 1 165 ? 14.230 -18.065 5.559 1.00 87.50 165 MET A CA 1
ATOM 1319 C C . MET A 1 165 ? 14.918 -18.200 6.915 1.00 87.50 165 MET A C 1
ATOM 1321 O O . MET A 1 165 ? 14.250 -18.268 7.951 1.00 87.50 165 MET A O 1
ATOM 1325 N N . ASP A 1 166 ? 16.249 -18.175 6.909 1.00 92.00 166 ASP A N 1
ATOM 1326 C CA . ASP A 1 166 ? 17.021 -17.928 8.123 1.00 92.00 166 ASP A CA 1
ATOM 1327 C C . ASP A 1 166 ? 16.939 -16.446 8.541 1.00 92.00 166 ASP A C 1
ATOM 1329 O O . ASP A 1 166 ? 16.388 -15.594 7.831 1.00 92.00 166 ASP A O 1
ATOM 1333 N N . ASP A 1 167 ? 17.412 -16.156 9.753 1.00 88.12 167 ASP A N 1
ATOM 1334 C CA . ASP A 1 167 ? 17.310 -14.820 10.346 1.00 88.12 167 ASP A CA 1
ATOM 1335 C C . ASP A 1 167 ? 18.139 -13.787 9.568 1.00 88.12 167 ASP A C 1
ATOM 1337 O O . ASP A 1 167 ? 17.664 -12.672 9.346 1.00 88.12 167 ASP A O 1
ATOM 1341 N N . ASP A 1 168 ? 19.316 -14.181 9.077 1.00 89.56 168 ASP A N 1
ATOM 1342 C CA . ASP A 1 168 ? 20.219 -13.319 8.310 1.00 89.56 168 ASP A CA 1
ATOM 1343 C C . ASP A 1 168 ? 19.599 -12.915 6.964 1.00 89.56 168 ASP A C 1
ATOM 1345 O O . ASP A 1 168 ? 19.605 -11.742 6.575 1.00 89.56 168 ASP A O 1
ATOM 1349 N N . PHE A 1 169 ? 19.014 -13.876 6.246 1.00 87.25 169 PHE A N 1
ATOM 1350 C CA . PHE A 1 169 ? 18.339 -13.627 4.980 1.00 87.25 169 PHE A CA 1
ATOM 1351 C C . PHE A 1 169 ? 17.075 -12.784 5.177 1.00 87.25 169 PHE A C 1
ATOM 1353 O O . PHE A 1 169 ? 16.812 -11.859 4.402 1.00 87.25 169 PHE A O 1
ATOM 1360 N N . PHE A 1 170 ? 16.316 -13.034 6.246 1.00 85.38 170 PHE A N 1
ATOM 1361 C CA . PHE A 1 170 ? 15.158 -12.212 6.593 1.00 85.38 170 PHE A CA 1
ATOM 1362 C C . PHE A 1 170 ? 15.550 -10.759 6.918 1.00 85.38 170 PHE A C 1
ATOM 1364 O O . PHE A 1 170 ? 14.890 -9.813 6.467 1.00 85.38 170 PHE A O 1
ATOM 1371 N N . GLU A 1 171 ? 16.638 -10.562 7.665 1.00 84.69 171 GLU A N 1
ATOM 1372 C CA . GLU A 1 171 ? 17.171 -9.235 7.975 1.00 84.69 171 GLU A CA 1
ATOM 1373 C C . GLU A 1 171 ? 17.656 -8.518 6.706 1.00 84.69 171 GLU A C 1
ATOM 1375 O O . GLU A 1 171 ? 17.333 -7.343 6.492 1.00 84.69 171 GLU A O 1
ATOM 1380 N N . LEU A 1 172 ? 18.347 -9.229 5.808 1.00 85.19 172 LEU A N 1
ATOM 1381 C CA . LEU A 1 172 ? 18.761 -8.704 4.506 1.00 85.19 172 LEU A CA 1
ATOM 1382 C C . LEU A 1 172 ? 17.564 -8.174 3.703 1.00 85.19 172 LEU A C 1
ATOM 1384 O O . LEU A 1 172 ? 17.604 -7.033 3.234 1.00 85.19 172 LEU A O 1
ATOM 1388 N N . LEU A 1 173 ? 16.493 -8.961 3.567 1.00 83.19 173 LEU A N 1
ATOM 1389 C CA . LEU A 1 173 ? 15.285 -8.549 2.841 1.00 83.19 173 LEU A CA 1
ATOM 1390 C C . LEU A 1 173 ? 14.604 -7.340 3.502 1.00 83.19 173 LEU A C 1
ATOM 1392 O O . LEU A 1 173 ? 14.197 -6.395 2.818 1.00 83.19 173 LEU A O 1
ATOM 1396 N N . THR A 1 174 ? 14.540 -7.319 4.834 1.00 80.12 174 THR A N 1
ATOM 1397 C CA . THR A 1 174 ? 13.970 -6.198 5.601 1.00 80.12 174 THR A CA 1
ATOM 1398 C C . THR A 1 174 ? 14.754 -4.898 5.380 1.00 80.12 174 THR A C 1
ATOM 1400 O O . THR A 1 174 ? 14.169 -3.820 5.199 1.00 80.12 174 THR A O 1
ATOM 1403 N N . ASN A 1 175 ? 16.083 -4.995 5.324 1.00 82.12 175 ASN A N 1
ATOM 1404 C CA . ASN A 1 175 ? 16.973 -3.868 5.055 1.00 82.12 175 ASN A CA 1
ATOM 1405 C C . ASN A 1 175 ? 16.881 -3.383 3.600 1.00 82.12 175 ASN A C 1
ATOM 1407 O O . ASN A 1 175 ? 16.853 -2.172 3.357 1.00 82.12 175 ASN A O 1
ATOM 1411 N N . LEU A 1 176 ? 16.774 -4.308 2.638 1.00 79.94 176 LEU A N 1
ATOM 1412 C CA . LEU A 1 176 ? 16.578 -3.985 1.220 1.00 79.94 176 LEU A CA 1
ATOM 1413 C C . LEU A 1 176 ? 15.305 -3.172 0.994 1.00 79.94 176 LEU A C 1
ATOM 1415 O O . LEU A 1 176 ? 15.339 -2.170 0.280 1.00 79.94 176 LEU A O 1
ATOM 1419 N N . ARG A 1 177 ? 14.205 -3.537 1.658 1.00 73.44 177 ARG A N 1
ATOM 1420 C CA . ARG A 1 177 ? 12.962 -2.760 1.610 1.00 73.44 177 ARG A CA 1
ATOM 1421 C C . ARG A 1 177 ? 13.153 -1.336 2.138 1.00 73.44 177 ARG A C 1
ATOM 1423 O O . ARG A 1 177 ? 12.661 -0.387 1.536 1.00 73.44 177 ARG A O 1
ATOM 1430 N N . SER A 1 178 ? 13.828 -1.193 3.276 1.00 70.44 178 SER A N 1
ATOM 1431 C CA . SER A 1 178 ? 13.852 0.071 4.025 1.00 70.44 178 SER A CA 1
ATOM 1432 C C . SER A 1 178 ? 14.776 1.122 3.407 1.00 70.44 178 SER A C 1
ATOM 1434 O O . SER A 1 178 ? 14.461 2.305 3.454 1.00 70.44 178 SER A O 1
ATOM 1436 N N . ASN A 1 179 ? 15.901 0.706 2.816 1.00 66.25 179 ASN A N 1
ATOM 1437 C CA . ASN A 1 179 ? 16.940 1.629 2.336 1.00 66.25 179 ASN A CA 1
ATOM 1438 C C . ASN A 1 179 ? 17.516 1.255 0.960 1.00 66.25 179 ASN A C 1
ATOM 1440 O O . ASN A 1 179 ? 18.471 1.875 0.493 1.00 66.25 179 ASN A O 1
ATOM 1444 N N . GLY A 1 180 ? 16.972 0.227 0.310 1.00 69.50 180 GLY A N 1
ATOM 1445 C CA . GLY A 1 180 ? 17.619 -0.455 -0.804 1.00 69.50 180 GLY A CA 1
ATOM 1446 C C . GLY A 1 180 ? 16.822 -0.472 -2.098 1.00 69.50 180 GLY A C 1
ATOM 1447 O O . GLY A 1 180 ? 17.065 -1.361 -2.895 1.00 69.50 180 GLY A O 1
ATOM 1448 N N . ILE A 1 181 ? 15.914 0.472 -2.363 1.00 75.44 181 ILE A N 1
ATOM 1449 C CA . ILE A 1 181 ? 15.121 0.474 -3.613 1.00 75.44 181 ILE A CA 1
ATOM 1450 C C . ILE A 1 181 ? 16.014 0.363 -4.864 1.00 75.44 181 ILE A C 1
ATOM 1452 O O . ILE A 1 181 ? 15.745 -0.445 -5.749 1.00 75.44 181 ILE A O 1
ATOM 1456 N N . LYS A 1 182 ? 17.121 1.118 -4.916 1.00 82.44 182 LYS A N 1
ATOM 1457 C CA . LYS A 1 182 ? 18.121 0.994 -5.994 1.00 82.44 182 LYS A CA 1
ATOM 1458 C C . LYS A 1 182 ? 18.749 -0.399 -6.037 1.00 82.44 182 LYS A C 1
ATOM 1460 O O . LYS A 1 182 ? 18.853 -0.989 -7.102 1.00 82.44 182 LYS A O 1
ATOM 1465 N N . LYS A 1 183 ? 19.090 -0.930 -4.864 1.00 86.94 183 LYS A N 1
ATOM 1466 C CA . LYS A 1 183 ? 19.694 -2.251 -4.698 1.00 86.94 183 LYS A CA 1
ATOM 1467 C C . LYS A 1 183 ? 18.744 -3.386 -5.099 1.00 86.94 183 LYS A C 1
ATOM 1469 O O . LYS A 1 183 ? 19.196 -4.365 -5.670 1.00 86.94 183 LYS A O 1
ATOM 1474 N N . ILE A 1 184 ? 17.437 -3.252 -4.862 1.00 88.56 184 ILE A N 1
ATOM 1475 C CA . ILE A 1 184 ? 16.423 -4.201 -5.347 1.00 88.56 184 ILE A CA 1
ATOM 1476 C C . ILE A 1 184 ? 16.443 -4.230 -6.874 1.00 88.56 184 ILE A C 1
ATOM 1478 O O . ILE A 1 184 ? 16.536 -5.306 -7.450 1.00 88.56 184 ILE A O 1
ATOM 1482 N N . VAL A 1 185 ? 16.436 -3.065 -7.527 1.00 90.06 185 VAL A N 1
ATOM 1483 C CA . VAL A 1 185 ? 16.485 -2.989 -8.995 1.00 90.06 185 VAL A CA 1
ATOM 1484 C C . VAL A 1 185 ? 17.803 -3.540 -9.557 1.00 90.06 185 VAL A C 1
ATOM 1486 O O . VAL A 1 185 ? 17.799 -4.176 -10.608 1.00 90.06 185 VAL A O 1
ATOM 1489 N N . GLU A 1 186 ? 18.929 -3.323 -8.875 1.00 90.44 186 GLU A N 1
ATOM 1490 C CA . GLU A 1 186 ? 20.220 -3.930 -9.231 1.00 90.44 186 GLU A CA 1
ATOM 1491 C C . GLU A 1 186 ? 20.141 -5.463 -9.185 1.00 90.44 186 GLU A C 1
ATOM 1493 O O . GLU A 1 186 ? 20.435 -6.108 -10.190 1.00 90.44 186 GLU A O 1
ATOM 1498 N N . ILE A 1 187 ? 19.642 -6.033 -8.082 1.00 91.31 187 ILE A N 1
ATOM 1499 C CA . ILE A 1 187 ? 19.463 -7.486 -7.923 1.00 91.31 187 ILE A CA 1
ATOM 1500 C C . ILE A 1 187 ? 18.488 -8.042 -8.974 1.00 91.31 187 ILE A C 1
ATOM 1502 O O . ILE A 1 187 ? 18.750 -9.086 -9.568 1.00 91.31 187 ILE A O 1
ATOM 1506 N N . GLU A 1 188 ? 17.375 -7.353 -9.244 1.00 93.75 188 GLU A N 1
ATOM 1507 C CA . GLU A 1 188 ? 16.424 -7.741 -10.295 1.00 93.75 188 GLU A CA 1
ATOM 1508 C C . GLU A 1 188 ? 17.100 -7.842 -11.667 1.00 93.75 188 GLU A C 1
ATOM 1510 O O . GLU A 1 188 ? 16.860 -8.799 -12.402 1.00 93.75 188 GLU A O 1
ATOM 15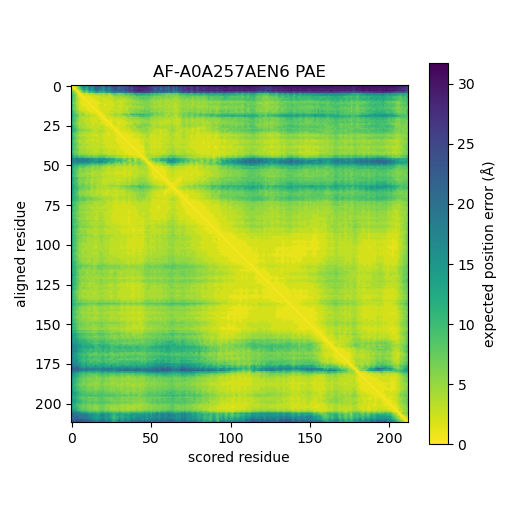15 N N . ASN A 1 189 ? 17.954 -6.874 -12.013 1.00 93.88 189 ASN A N 1
ATOM 1516 C CA . ASN A 1 189 ? 18.668 -6.862 -13.290 1.00 93.88 189 ASN A CA 1
ATOM 1517 C C . ASN A 1 189 ? 19.763 -7.942 -13.353 1.00 93.88 189 ASN A C 1
ATOM 1519 O O . ASN A 1 189 ? 19.937 -8.563 -14.402 1.00 93.88 189 ASN A O 1
ATOM 1523 N N . GLU A 1 190 ? 20.481 -8.189 -12.253 1.00 95.12 190 GLU A N 1
ATOM 1524 C CA . GLU A 1 190 ? 21.470 -9.274 -12.156 1.00 95.12 190 GLU A CA 1
ATOM 1525 C C . GLU A 1 190 ? 20.811 -10.640 -12.379 1.00 95.12 190 GLU A C 1
ATOM 1527 O O . GLU A 1 190 ? 21.239 -11.397 -13.254 1.00 95.12 190 GLU A O 1
ATOM 1532 N N . LEU A 1 191 ? 19.709 -10.914 -11.674 1.00 94.44 191 LEU A N 1
ATOM 1533 C CA . LEU A 1 191 ? 18.939 -12.148 -11.846 1.00 94.44 191 LEU A CA 1
ATOM 1534 C C . LEU A 1 191 ? 18.328 -12.244 -13.245 1.00 94.44 191 LEU A C 1
ATOM 1536 O O . LEU A 1 191 ? 18.358 -13.307 -13.861 1.00 94.44 191 LEU A O 1
ATOM 1540 N N . ALA A 1 192 ? 17.791 -11.146 -13.785 1.00 95.56 192 ALA A N 1
ATOM 1541 C CA . ALA A 1 192 ? 17.272 -11.139 -15.149 1.00 95.56 192 ALA A CA 1
ATOM 1542 C C . ALA A 1 192 ? 18.362 -11.546 -16.152 1.00 95.56 192 ALA A C 1
ATOM 1544 O O . ALA A 1 192 ? 18.116 -12.407 -16.995 1.00 95.56 192 ALA A O 1
ATOM 1545 N N . SER A 1 193 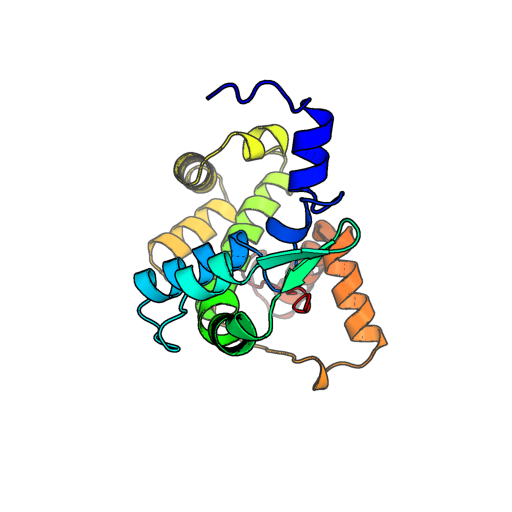? 19.575 -11.001 -16.019 1.00 96.06 193 SER A N 1
ATOM 1546 C CA . SER A 1 193 ? 20.722 -11.375 -16.850 1.00 96.06 193 SER A CA 1
ATOM 1547 C C . SER A 1 193 ? 21.089 -12.856 -16.699 1.00 96.06 193 SER A C 1
ATOM 1549 O O . SER A 1 193 ? 21.294 -13.534 -17.705 1.00 96.06 193 SER A O 1
ATOM 1551 N N . GLU A 1 194 ? 21.137 -13.378 -15.470 1.00 96.94 194 GLU A N 1
ATOM 1552 C CA . GLU A 1 194 ? 21.433 -14.793 -15.191 1.00 96.94 194 GLU A CA 1
ATOM 1553 C C . GLU A 1 194 ? 20.427 -15.742 -15.866 1.00 96.94 194 GLU A C 1
ATOM 1555 O O . GLU A 1 194 ? 20.807 -16.762 -16.445 1.00 96.94 194 GLU A O 1
ATOM 1560 N N . PHE A 1 195 ? 19.144 -15.370 -15.875 1.00 95.31 195 PHE A N 1
ATOM 1561 C CA . PHE A 1 195 ? 18.074 -16.153 -16.496 1.00 95.31 195 PHE A CA 1
ATOM 1562 C C . PHE A 1 195 ? 17.817 -15.821 -17.979 1.00 95.31 195 PHE A C 1
ATOM 1564 O O . PHE A 1 195 ? 16.842 -16.315 -18.548 1.00 95.31 195 PHE A O 1
ATOM 1571 N N . ASN A 1 196 ? 18.678 -15.034 -18.638 1.00 95.88 196 ASN A N 1
ATOM 1572 C CA . ASN A 1 196 ? 18.504 -14.572 -20.029 1.00 95.88 196 ASN A CA 1
ATOM 1573 C C . ASN A 1 196 ? 17.175 -13.823 -20.281 1.00 95.88 196 ASN A C 1
ATOM 1575 O O . ASN A 1 196 ? 16.575 -13.913 -21.357 1.00 95.88 196 ASN A O 1
ATOM 1579 N N . LEU A 1 197 ? 16.710 -13.080 -19.281 1.00 95.81 197 LEU A N 1
ATOM 1580 C CA . LEU A 1 197 ? 15.550 -12.195 -19.331 1.00 95.81 197 LEU A CA 1
ATOM 1581 C C . LEU A 1 197 ? 15.989 -10.746 -19.585 1.00 95.81 197 LEU A C 1
ATOM 1583 O O . LEU A 1 197 ? 17.155 -10.384 -19.433 1.00 95.81 197 LEU A O 1
ATOM 1587 N N . ARG A 1 198 ? 15.047 -9.887 -19.988 1.00 94.19 198 ARG A N 1
ATOM 1588 C CA . ARG A 1 198 ? 15.317 -8.451 -20.155 1.00 94.19 198 ARG A CA 1
ATOM 1589 C C . ARG A 1 198 ? 15.159 -7.731 -18.818 1.00 94.19 198 ARG A C 1
ATOM 1591 O O . ARG A 1 198 ? 14.350 -8.134 -17.984 1.00 94.19 198 ARG A O 1
ATOM 1598 N N . ASN A 1 199 ? 15.859 -6.612 -18.650 1.00 92.75 199 ASN A N 1
ATOM 1599 C CA . ASN A 1 199 ? 15.665 -5.747 -17.486 1.00 92.75 199 ASN A CA 1
ATOM 1600 C C . ASN A 1 199 ? 14.189 -5.341 -17.354 1.00 92.75 199 ASN A C 1
ATOM 1602 O O . ASN A 1 199 ? 13.568 -4.887 -18.320 1.00 92.75 199 ASN A O 1
ATOM 1606 N N . GLY A 1 200 ? 13.646 -5.509 -16.149 1.00 92.88 200 GLY A N 1
ATOM 1607 C CA . GLY A 1 200 ? 12.235 -5.272 -15.845 1.00 92.88 200 GLY A CA 1
ATOM 1608 C C . GLY A 1 200 ? 11.297 -6.461 -16.084 1.00 92.88 200 GLY A C 1
ATOM 1609 O O . GLY A 1 200 ? 10.124 -6.327 -15.747 1.00 92.88 200 GLY A O 1
ATOM 1610 N N . ASP A 1 201 ? 11.767 -7.602 -16.612 1.00 94.81 201 ASP A N 1
ATOM 1611 C CA . ASP A 1 201 ? 10.955 -8.828 -16.801 1.00 94.81 201 ASP A CA 1
ATOM 1612 C C . ASP A 1 201 ? 10.898 -9.720 -15.553 1.00 94.81 201 ASP A C 1
ATOM 1614 O O . ASP A 1 201 ? 10.071 -10.628 -15.473 1.00 94.81 201 ASP A O 1
ATOM 1618 N N . LEU A 1 202 ? 11.764 -9.450 -14.576 1.00 95.94 202 LEU A N 1
ATOM 1619 C CA . LEU A 1 202 ? 11.819 -10.110 -13.279 1.00 95.94 202 LEU A CA 1
ATOM 1620 C C . LEU A 1 202 ? 11.685 -9.047 -12.195 1.00 95.94 202 LEU A C 1
ATOM 1622 O O . LEU A 1 202 ? 12.393 -8.044 -12.239 1.00 95.94 202 LEU A O 1
ATOM 1626 N N . LEU A 1 203 ? 10.783 -9.285 -11.241 1.00 94.44 203 LEU A N 1
ATOM 1627 C CA . LEU A 1 203 ? 10.544 -8.405 -10.100 1.00 94.44 203 LEU A CA 1
ATOM 1628 C C . LEU A 1 203 ? 10.689 -9.176 -8.794 1.00 94.44 203 LEU A C 1
ATOM 1630 O O . LEU A 1 203 ? 10.287 -10.342 -8.717 1.00 94.44 203 LEU A O 1
ATOM 1634 N N . ILE A 1 204 ? 11.184 -8.498 -7.764 1.00 91.56 204 ILE A N 1
ATOM 1635 C CA . ILE A 1 204 ? 11.218 -9.015 -6.397 1.00 91.56 204 ILE A CA 1
ATOM 1636 C C . ILE A 1 204 ? 10.232 -8.210 -5.551 1.00 91.56 204 ILE A C 1
ATOM 1638 O O . ILE A 1 204 ? 10.424 -7.022 -5.308 1.00 91.56 204 ILE A O 1
ATOM 1642 N N . ASP A 1 205 ? 9.186 -8.876 -5.058 1.00 89.38 205 ASP A N 1
ATOM 1643 C CA . ASP A 1 205 ? 8.257 -8.287 -4.090 1.00 89.38 205 ASP A CA 1
ATOM 1644 C C . ASP A 1 205 ? 8.665 -8.671 -2.660 1.00 89.38 205 ASP A C 1
ATOM 1646 O O . ASP A 1 205 ? 8.511 -9.824 -2.250 1.00 89.38 205 ASP A O 1
ATOM 1650 N N . VAL A 1 206 ? 9.175 -7.700 -1.896 1.00 83.62 206 VAL A N 1
ATOM 1651 C CA . VAL A 1 206 ? 9.446 -7.844 -0.457 1.00 83.62 206 VAL A CA 1
ATOM 1652 C C . VAL A 1 206 ? 8.372 -7.090 0.322 1.00 83.62 206 VAL A C 1
ATOM 1654 O O . VAL A 1 206 ? 8.451 -5.874 0.518 1.00 83.62 206 VAL A O 1
ATOM 1657 N N . PHE A 1 207 ? 7.353 -7.813 0.782 1.00 73.56 207 PHE A N 1
ATOM 1658 C CA . PHE A 1 207 ? 6.235 -7.212 1.504 1.00 73.56 207 PHE A CA 1
ATOM 1659 C C . PHE A 1 207 ? 6.550 -7.027 3.005 1.00 73.56 207 PHE A C 1
ATOM 1661 O O . PHE A 1 207 ? 7.280 -7.828 3.594 1.00 73.56 207 PHE A O 1
ATOM 1668 N N . PRO A 1 208 ? 6.020 -5.971 3.656 1.00 64.88 208 PRO A N 1
ATOM 1669 C CA . PRO A 1 208 ? 6.152 -5.799 5.100 1.00 64.88 208 PRO A CA 1
ATOM 1670 C C . PRO A 1 208 ? 5.515 -6.955 5.867 1.00 64.88 208 PRO A C 1
ATOM 1672 O O . PRO A 1 208 ? 4.440 -7.432 5.509 1.00 64.88 208 PRO A O 1
ATOM 1675 N N . SER A 1 209 ? 6.116 -7.320 7.001 1.00 60.56 209 SER A N 1
ATOM 1676 C CA . SER A 1 209 ? 5.381 -8.094 8.001 1.00 60.56 209 SER A CA 1
ATOM 1677 C C . SER A 1 209 ? 4.136 -7.304 8.429 1.00 60.56 209 SER A C 1
ATOM 1679 O O . SER A 1 209 ? 4.247 -6.089 8.631 1.00 60.56 209 SER A O 1
ATOM 1681 N N . PRO A 1 210 ? 2.964 -7.951 8.567 1.00 57.59 210 PRO A N 1
ATOM 1682 C CA . PRO A 1 210 ? 1.786 -7.276 9.084 1.00 57.59 210 PRO A CA 1
ATOM 1683 C C . PRO A 1 210 ? 2.116 -6.666 10.451 1.00 57.59 210 PRO A C 1
ATOM 1685 O O . PRO A 1 210 ? 2.544 -7.374 11.363 1.00 57.59 210 PRO A O 1
ATOM 1688 N N . SER A 1 211 ? 1.950 -5.351 10.595 1.00 53.16 211 SER A N 1
ATOM 1689 C CA . SER A 1 211 ? 2.007 -4.697 11.899 1.00 53.16 211 SER A CA 1
ATOM 1690 C C . SER A 1 211 ? 0.700 -5.001 12.629 1.00 53.16 211 SER A C 1
ATOM 1692 O O . SER A 1 211 ? -0.364 -4.499 12.255 1.00 53.16 211 SER A O 1
ATOM 1694 N N . PHE A 1 212 ? 0.757 -5.897 13.611 1.00 49.53 212 PHE A N 1
ATOM 1695 C CA . PHE A 1 212 ? -0.401 -6.259 14.427 1.00 49.53 212 PHE A CA 1
ATOM 1696 C C . PHE A 1 212 ? -0.660 -5.221 15.512 1.00 49.53 212 PHE A C 1
ATOM 1698 O O . PHE A 1 212 ? 0.299 -4.878 16.239 1.00 49.53 212 PHE A O 1
#

Secondary structure (DSSP, 8-state):
---TT--HHHHHHHHTT-HHHHHHHSSTT-HHHHHHHHHHHHHHT-------HHHHHHTEEEETTEEEE-GGGHHHHHHHHHHHHHHIIIIIT-HHHHHHHHHHHHHHHHHHHTTS--HHHHTT--HHHHHHHHHHSSSHHHHHHHHHHTT----------GGGS-HHHHHHHHHHHHH-HHHHHHHHHHHHHHTTPPTTSS----PPPP--

Sequence (212 aa):
MDLGNFSNREVISIVRGEGELGKIISSPLDVDRADYLVRDSHYTGVAYGVIDLERLIQSFEISNGKVVLSEKGIKAAETLLFARFAMYPTVYLHHVSRIADAMLTRAVLSCFLDRTLSIEELSKMDDFDLISFLRRQEGIPSKIMRMIDERNLYKRVVYLSRMDMDDDFFELLTNLRSNGIKKIVEIENELASEFNLRNGDLLIDVFPSPSF

Solvent-accessible surface area (backbone atoms only — not comparable to full-atom values): 12454 Å² total; per-residue (Å²): 132,88,77,83,83,66,53,76,66,54,51,52,37,27,72,72,28,37,74,52,66,1,36,52,56,46,46,103,79,16,56,56,60,57,48,50,54,54,49,49,29,63,78,71,66,55,84,73,75,84,66,48,57,67,55,33,60,73,19,54,44,80,55,95,72,33,72,44,72,41,80,88,13,49,67,30,49,52,42,46,53,49,35,52,62,55,42,40,62,65,58,75,54,21,65,71,59,45,47,51,51,47,46,52,49,51,24,55,49,48,32,47,76,72,64,76,46,52,70,77,58,56,76,71,48,54,72,67,52,47,52,56,53,35,56,72,44,76,66,60,23,22,52,44,45,51,27,57,76,69,66,58,65,82,77,88,86,77,86,80,55,78,89,75,45,55,72,69,59,49,49,51,52,54,48,37,65,77,77,18,66,69,55,52,54,51,51,28,38,53,51,12,53,76,71,75,45,54,76,77,77,43,83,82,83,77,77,78,78,84,87,124

Mean predicted aligned error: 6.0 Å